Protein AF-0000000079961739 (afdb_homodimer)

Secondary structure (DSSP, 8-state):
----------------EEEEEEEEEESEE-TT-EEEEEEEEEEESS-EEEEEEEEEEEETT--TT---SS-EEEE-TGGGSS-SS-EEEEEE--GGGGGGTTSEEEEEEEEEEEETTTTEEEEEEEEEEEEE-SS----EEE-S--EEEESTTS---/----------------EEEEEEEEEESEE-TT-EEEEEEEEEEESS-EEEEEEEEEEEETT--TT---SS-EEEE-TGGGSS-SS-EEEEEE--GGGGGGTTSEEEEEEEEEEEETTTTEEEEEEEEEEEEE-SS----EEE-S--EEEESTTS---

pLDDT: mean 84.71, std 21.89, range [22.19, 98.75]

Structure (mmCIF, N/CA/C/O backbone):
data_AF-0000000079961739-model_v1
#
loop_
_entity.id
_entity.type
_entity.pdbx_description
1 polymer 'Uncharacterized protein'
#
loop_
_atom_site.group_PDB
_atom_site.id
_atom_site.type_symbol
_atom_site.label_atom_id
_atom_site.label_alt_id
_atom_site.label_comp_id
_atom_site.label_asym_id
_atom_site.label_entity_id
_atom_site.label_seq_id
_atom_site.pdbx_PDB_ins_code
_atom_site.Cartn_x
_atom_site.Cartn_y
_atom_site.Cartn_z
_atom_site.occupancy
_atom_site.B_iso_or_equiv
_atom_site.auth_seq_id
_atom_site.auth_comp_id
_atom_site.auth_asym_id
_atom_site.auth_atom_id
_atom_site.pdbx_PDB_model_num
ATOM 1 N N . MET A 1 1 ? -45.25 30.359 20.766 1 32.78 1 MET A N 1
ATOM 2 C CA . MET A 1 1 ? -44.688 29.719 19.594 1 32.78 1 MET A CA 1
ATOM 3 C C . MET A 1 1 ? -43.531 28.812 19.969 1 32.78 1 MET A C 1
ATOM 5 O O . MET A 1 1 ? -42.594 29.25 20.656 1 32.78 1 MET A O 1
ATOM 9 N N . ARG A 1 2 ? -43.781 27.516 20.266 1 37.62 2 ARG A N 1
ATOM 10 C CA . ARG A 1 2 ? -42.781 26.5 20.625 1 37.62 2 ARG A CA 1
ATOM 11 C C . ARG A 1 2 ? -41.75 26.312 19.531 1 37.62 2 ARG A C 1
ATOM 13 O O . ARG A 1 2 ? -42.125 26.047 18.375 1 37.62 2 ARG A O 1
ATOM 20 N N . LEU A 1 3 ? -40.594 27.047 19.578 1 38.38 3 LEU A N 1
ATOM 21 C CA . LEU A 1 3 ? -39.469 26.844 18.703 1 38.38 3 LEU A CA 1
ATOM 22 C C . LEU A 1 3 ? -39.094 25.359 18.656 1 38.38 3 LEU A C 1
ATOM 24 O O . LEU A 1 3 ? -38.719 24.781 19.672 1 38.38 3 LEU A O 1
ATOM 28 N N . SER A 1 4 ? -39.781 24.578 17.844 1 40.97 4 SER A N 1
ATOM 29 C CA . SER A 1 4 ? -39.312 23.234 17.5 1 40.97 4 SER A CA 1
ATOM 30 C C . SER A 1 4 ? -37.906 23.266 16.938 1 40.97 4 SER A C 1
ATOM 32 O O . SER A 1 4 ? -37.625 23.859 15.906 1 40.97 4 SER A O 1
ATOM 34 N N . THR A 1 5 ? -36.969 23.328 17.859 1 37.97 5 THR A N 1
ATOM 35 C CA . THR A 1 5 ? -35.594 23.094 17.438 1 37.97 5 THR A CA 1
ATOM 36 C C . THR A 1 5 ? -35.469 21.812 16.609 1 37.97 5 THR A C 1
ATOM 38 O O . THR A 1 5 ? -35.781 20.719 17.109 1 37.97 5 THR A O 1
ATOM 41 N N . LEU A 1 6 ? -35.719 21.906 15.328 1 37.91 6 LEU A N 1
ATOM 42 C CA . LEU A 1 6 ? -35.344 20.828 14.406 1 37.91 6 LEU A CA 1
ATOM 43 C C . LEU A 1 6 ? -33.906 20.375 14.648 1 37.91 6 LEU A C 1
ATOM 45 O O . LEU A 1 6 ? -32.969 21.156 14.5 1 37.91 6 LEU A O 1
ATOM 49 N N . THR A 1 7 ? -33.719 19.609 15.672 1 37.38 7 THR A N 1
ATOM 50 C CA . THR A 1 7 ? -32.406 18.938 15.766 1 37.38 7 THR A CA 1
ATOM 51 C C . THR A 1 7 ? -32.094 18.203 14.469 1 37.38 7 THR A C 1
ATOM 53 O O . THR A 1 7 ? -32.844 17.297 14.055 1 37.38 7 THR A O 1
ATOM 56 N N . THR A 1 8 ? -31.703 18.906 13.445 1 34.53 8 THR A N 1
ATOM 57 C CA . THR A 1 8 ? -31.156 18.172 12.32 1 34.53 8 THR A CA 1
ATOM 58 C C . THR A 1 8 ? -30.203 17.078 12.797 1 34.53 8 THR A C 1
ATOM 60 O O . THR A 1 8 ? -29.203 17.344 13.453 1 34.53 8 THR A O 1
ATOM 63 N N . THR A 1 9 ? -30.828 15.977 13.211 1 36.62 9 THR A N 1
ATOM 64 C CA . THR A 1 9 ? -29.938 14.828 13.375 1 36.62 9 THR A CA 1
ATOM 65 C C . THR A 1 9 ? -28.969 14.711 12.195 1 36.62 9 THR A C 1
ATOM 67 O O . THR A 1 9 ? -29.391 14.695 11.039 1 36.62 9 THR A O 1
ATOM 70 N N . LEU A 1 10 ? -27.922 15.523 12.195 1 36.38 10 LEU A N 1
ATOM 71 C CA . LEU A 1 10 ? -26.891 15.086 11.266 1 36.38 10 LEU A CA 1
ATOM 72 C C . LEU A 1 10 ? -26.859 13.562 11.164 1 36.38 10 LEU A C 1
ATOM 74 O O . LEU A 1 10 ? -26.453 12.883 12.109 1 36.38 10 LEU A O 1
ATOM 78 N N . ALA A 1 11 ? -27.953 13.031 10.57 1 36.19 11 ALA A N 1
ATOM 79 C CA . ALA A 1 11 ? -27.828 11.609 10.25 1 36.19 11 ALA A CA 1
ATOM 80 C C . ALA A 1 11 ? -26.422 11.281 9.766 1 36.19 11 ALA A C 1
ATOM 82 O O . ALA A 1 11 ? -26 11.742 8.703 1 36.19 11 ALA A O 1
ATOM 83 N N . THR A 1 12 ? -25.469 11.211 10.664 1 41.28 12 THR A N 1
ATOM 84 C CA . THR A 1 12 ? -24.266 10.578 10.141 1 41.28 12 THR A CA 1
ATOM 85 C C . THR A 1 12 ? -24.641 9.414 9.211 1 41.28 12 THR A C 1
ATOM 87 O O . THR A 1 12 ? -25.203 8.422 9.656 1 41.28 12 THR A O 1
ATOM 90 N N . ALA A 1 13 ? -25.328 9.641 8.102 1 39.97 13 ALA A N 1
ATOM 91 C CA . ALA A 1 13 ? -25.453 8.516 7.18 1 39.97 13 ALA A CA 1
ATOM 92 C C . ALA A 1 13 ? -24.375 7.477 7.418 1 39.97 13 ALA A C 1
ATOM 94 O O . ALA A 1 13 ? -23.172 7.793 7.383 1 39.97 13 ALA A O 1
ATOM 95 N N . SER A 1 14 ? -24.641 6.523 8.195 1 46.06 14 SER A N 1
ATOM 96 C CA . SER A 1 14 ? -23.766 5.375 8.352 1 46.06 14 SER A CA 1
ATOM 97 C C . SER A 1 14 ? -23.172 4.949 7.004 1 46.06 14 SER A C 1
ATOM 99 O O . SER A 1 14 ? -23.891 4.379 6.172 1 46.06 14 SER A O 1
ATOM 101 N N . LEU A 1 15 ? -22.547 5.871 6.121 1 51.69 15 LEU A N 1
ATOM 102 C CA . LEU A 1 15 ? -22 5.422 4.844 1 51.69 15 LEU A CA 1
ATOM 103 C C . LEU A 1 15 ? -21.484 3.99 4.945 1 51.69 15 LEU A C 1
ATOM 105 O O . LEU A 1 15 ? -20.781 3.648 5.887 1 51.69 15 LEU A O 1
ATOM 109 N N . ALA A 1 16 ? -22.281 3.143 4.387 1 58.31 16 ALA A N 1
ATOM 110 C CA . ALA A 1 16 ? -21.938 1.73 4.242 1 58.31 16 ALA A CA 1
ATOM 111 C C . ALA A 1 16 ? -20.438 1.552 3.963 1 58.31 16 ALA A C 1
ATOM 113 O O . ALA A 1 16 ? -19.906 2.174 3.049 1 58.31 16 ALA A O 1
ATOM 114 N N . THR A 1 17 ? -19.609 1.266 4.953 1 83.69 17 THR A N 1
ATOM 115 C CA . THR A 1 17 ? -18.188 0.976 4.812 1 83.69 17 THR A CA 1
ATOM 116 C C . THR A 1 17 ? -17.969 -0.499 4.488 1 83.69 17 THR A C 1
ATOM 118 O O . THR A 1 17 ? -18.875 -1.319 4.652 1 83.69 17 THR A O 1
ATOM 121 N N . ALA A 1 18 ? -17.156 -0.725 3.666 1 93.31 18 ALA A N 1
ATOM 122 C CA . ALA A 1 18 ? -16.766 -2.074 3.26 1 93.31 18 ALA A CA 1
ATOM 123 C C . ALA A 1 18 ? -15.281 -2.312 3.484 1 93.31 18 ALA A C 1
ATOM 125 O O . ALA A 1 18 ? -14.508 -1.361 3.623 1 93.31 18 ALA A O 1
ATOM 126 N N . ARG A 1 19 ? -14.992 -3.586 3.613 1 93.38 19 ARG A N 1
ATOM 127 C CA . ARG A 1 19 ? -13.594 -3.992 3.709 1 93.38 19 ARG A CA 1
ATOM 128 C C . ARG A 1 19 ? -13.32 -5.215 2.836 1 93.38 19 ARG A C 1
ATOM 130 O O . ARG A 1 19 ? -14.242 -5.934 2.457 1 93.38 19 ARG A O 1
ATOM 137 N N . ILE A 1 20 ? -12.094 -5.375 2.465 1 95.38 20 ILE A N 1
ATOM 138 C CA . ILE A 1 20 ? -11.664 -6.539 1.7 1 95.38 20 ILE A CA 1
ATOM 139 C C . ILE A 1 20 ? -11.367 -7.699 2.648 1 95.38 20 ILE A C 1
ATOM 141 O O . ILE A 1 20 ? -10.633 -7.535 3.627 1 95.38 20 ILE A O 1
ATOM 145 N N . ILE A 1 21 ? -11.875 -8.906 2.336 1 94.38 21 ILE A N 1
ATOM 146 C CA . ILE A 1 21 ? -11.773 -9.992 3.307 1 94.38 21 ILE A CA 1
ATOM 147 C C . ILE A 1 21 ? -11.125 -11.211 2.656 1 94.38 21 ILE A C 1
ATOM 149 O O . ILE A 1 21 ? -10.969 -12.25 3.297 1 94.38 21 ILE A O 1
ATOM 153 N N . GLY A 1 22 ? -10.836 -11.125 1.358 1 96.06 22 GLY A N 1
ATOM 154 C CA . GLY A 1 22 ? -10.25 -12.281 0.697 1 96.06 22 GLY A CA 1
ATOM 155 C C . GLY A 1 22 ? -9.922 -12.031 -0.763 1 96.06 22 GLY A C 1
ATOM 156 O O . GLY A 1 22 ? -10.117 -10.922 -1.267 1 96.06 22 GLY A O 1
ATOM 157 N N . ILE A 1 23 ? -9.422 -13.133 -1.391 1 97.81 23 ILE A N 1
ATOM 158 C CA . ILE A 1 23 ? -9.141 -13.094 -2.822 1 97.81 23 ILE A CA 1
ATOM 159 C C . ILE A 1 23 ? -9.75 -14.32 -3.502 1 97.81 23 ILE A C 1
ATOM 161 O O . ILE A 1 23 ? -9.977 -15.352 -2.857 1 97.81 23 ILE A O 1
ATOM 165 N N . GLN A 1 24 ? -10.039 -14.133 -4.738 1 98.38 24 GLN A N 1
ATOM 166 C CA . GLN A 1 24 ? -10.469 -15.203 -5.625 1 98.38 24 GLN A CA 1
ATOM 167 C C . GLN A 1 24 ? -9.641 -15.227 -6.91 1 98.38 24 GLN A C 1
ATOM 169 O O . GLN A 1 24 ? -9.383 -14.18 -7.5 1 98.38 24 GLN A O 1
ATOM 174 N N . ILE A 1 25 ? -9.195 -16.453 -7.254 1 98.62 25 ILE A N 1
ATOM 175 C CA . ILE A 1 25 ? -8.422 -16.656 -8.469 1 98.62 25 ILE A CA 1
ATOM 176 C C . ILE A 1 25 ? -8.883 -17.922 -9.172 1 98.62 25 ILE A C 1
ATOM 178 O O . ILE A 1 25 ? -9.602 -18.75 -8.586 1 98.62 25 ILE A O 1
ATOM 182 N N . PRO A 1 26 ? -8.469 -18.062 -10.469 1 98.69 26 PRO A N 1
ATOM 183 C CA . PRO A 1 26 ? -8.727 -19.375 -11.086 1 98.69 26 PRO A CA 1
ATOM 184 C C . PRO A 1 26 ? -8.07 -20.516 -10.328 1 98.69 26 PRO A C 1
ATOM 186 O O . PRO A 1 26 ? -6.965 -20.375 -9.797 1 98.69 26 PRO A O 1
ATOM 189 N N . SER A 1 27 ? -8.719 -21.734 -10.359 1 98.25 27 SER A N 1
ATOM 190 C CA . SER A 1 27 ? -8.172 -22.906 -9.68 1 98.25 27 SER A CA 1
ATOM 191 C C . SER A 1 27 ? -6.98 -23.484 -10.438 1 98.25 27 SER A C 1
ATOM 193 O O . SER A 1 27 ? -6.23 -24.297 -9.898 1 98.25 27 SER A O 1
ATOM 195 N N . THR A 1 28 ? -6.836 -23.094 -11.703 1 98.62 28 THR A N 1
ATOM 196 C CA . THR A 1 28 ? -5.688 -23.469 -12.523 1 98.62 28 THR A CA 1
ATOM 197 C C . THR A 1 28 ? -5.156 -22.266 -13.297 1 98.62 28 THR A C 1
ATOM 199 O O . THR A 1 28 ? -5.93 -21.391 -13.703 1 98.62 28 THR A O 1
ATOM 202 N N . LEU A 1 29 ? -3.873 -22.234 -13.508 1 98.62 29 LEU A N 1
ATOM 203 C CA . LEU A 1 29 ? -3.246 -21.172 -14.297 1 98.62 29 LEU A CA 1
ATOM 204 C C . LEU A 1 29 ? -2.141 -21.734 -15.188 1 98.62 29 LEU A C 1
ATOM 206 O O . LEU A 1 29 ? -1.438 -22.672 -14.781 1 98.62 29 LEU A O 1
ATOM 210 N N . SER A 1 30 ? -1.982 -21.141 -16.344 1 98.56 30 SER A N 1
ATOM 211 C CA . SER A 1 30 ? -0.852 -21.422 -17.219 1 98.56 30 SER A CA 1
ATOM 212 C C . SER A 1 30 ? 0.23 -20.344 -17.094 1 98.56 30 SER A C 1
ATOM 214 O O . SER A 1 30 ? -0.067 -19.188 -16.781 1 98.56 30 SER A O 1
ATOM 216 N N . PRO A 1 31 ? 1.453 -20.766 -17.344 1 98.12 31 PRO A N 1
ATOM 217 C CA . PRO A 1 31 ? 2.492 -19.734 -17.406 1 98.12 31 PRO A CA 1
ATOM 218 C C . PRO A 1 31 ? 2.154 -18.609 -18.375 1 98.12 31 PRO A C 1
ATOM 220 O O . PRO A 1 31 ? 1.591 -18.859 -19.453 1 98.12 31 PRO A O 1
ATOM 223 N N . ASN A 1 32 ? 2.395 -17.328 -18 1 97.88 32 ASN A N 1
ATOM 224 C CA . ASN A 1 32 ? 2.246 -16.125 -18.812 1 97.88 32 ASN A CA 1
ATOM 225 C C . ASN A 1 32 ? 0.777 -15.781 -19.031 1 97.88 32 ASN A C 1
ATOM 227 O O . ASN A 1 32 ? 0.463 -14.797 -19.719 1 97.88 32 ASN A O 1
ATOM 231 N N . ALA A 1 33 ? -0.097 -16.5 -18.438 1 97.88 33 ALA A N 1
ATOM 232 C CA . ALA A 1 33 ? -1.516 -16.219 -18.641 1 97.88 33 ALA A CA 1
ATOM 233 C C . ALA A 1 33 ? -1.939 -14.969 -17.875 1 97.88 33 ALA A C 1
ATOM 235 O O . ALA A 1 33 ? -1.515 -14.758 -16.734 1 97.88 33 ALA A O 1
ATOM 236 N N . SER A 1 34 ? -2.777 -14.141 -18.531 1 98 34 SER A N 1
ATOM 237 C CA . SER A 1 34 ? -3.539 -13.141 -17.781 1 98 34 SER A CA 1
ATOM 238 C C . SER A 1 34 ? -4.711 -13.781 -17.047 1 98 34 SER A C 1
ATOM 240 O O . SER A 1 34 ? -5.344 -14.703 -17.562 1 98 34 SER A O 1
ATOM 242 N N . PHE A 1 35 ? -5.027 -13.266 -15.867 1 98.5 35 PHE A N 1
ATOM 243 C CA . PHE A 1 35 ? -6.125 -13.844 -15.109 1 98.5 35 PHE A CA 1
ATOM 244 C C . PHE A 1 35 ? -6.754 -12.805 -14.188 1 98.5 35 PHE A C 1
ATOM 246 O O . PHE A 1 35 ? -6.109 -11.812 -13.828 1 98.5 35 PHE A O 1
ATOM 253 N N . PRO A 1 36 ? -8.008 -13.016 -13.844 1 98.75 36 PRO A N 1
ATOM 254 C CA . PRO A 1 36 ? -8.633 -12.133 -12.859 1 98.75 36 PRO A CA 1
ATOM 255 C C . PRO A 1 36 ? -8.195 -12.445 -11.43 1 98.75 36 PRO A C 1
ATOM 257 O O . PRO A 1 36 ? -8.281 -13.594 -10.992 1 98.75 36 PRO A O 1
ATOM 260 N N . LEU A 1 37 ? -7.688 -11.523 -10.75 1 98.75 37 LEU A N 1
ATOM 261 C CA . LEU A 1 37 ? -7.531 -11.516 -9.297 1 98.75 37 LEU A CA 1
ATOM 262 C C . LEU A 1 37 ? -8.633 -10.688 -8.641 1 98.75 37 LEU A C 1
ATOM 264 O O . LEU A 1 37 ? -8.609 -9.453 -8.703 1 98.75 37 LEU A O 1
ATOM 268 N N . THR A 1 38 ? -9.555 -11.375 -8.047 1 98.56 38 THR A N 1
ATOM 269 C CA . THR A 1 38 ? -10.695 -10.672 -7.473 1 98.56 38 THR A CA 1
ATOM 270 C C . THR A 1 38 ? -10.531 -10.508 -5.965 1 98.56 38 THR A C 1
ATOM 272 O O . THR A 1 38 ? -10.273 -11.484 -5.254 1 98.56 38 THR A O 1
ATOM 275 N N . LEU A 1 39 ? -10.625 -9.25 -5.508 1 98.19 39 LEU A N 1
ATOM 276 C CA . LEU A 1 39 ? -10.695 -8.945 -4.082 1 98.19 39 LEU A CA 1
ATOM 277 C C . LEU A 1 39 ? -12.133 -9 -3.584 1 98.19 39 LEU A C 1
ATOM 279 O O . LEU A 1 39 ? -13 -8.289 -4.098 1 98.19 39 LEU A O 1
ATOM 283 N N . LEU A 1 40 ? -12.344 -9.836 -2.635 1 97.25 40 LEU A N 1
ATOM 284 C CA . LEU A 1 40 ? -13.68 -10.039 -2.086 1 97.25 40 LEU A CA 1
ATOM 285 C C . LEU A 1 40 ? -13.969 -9.039 -0.975 1 97.25 40 LEU A C 1
ATOM 287 O O . LEU A 1 40 ? -13.133 -8.812 -0.103 1 97.25 40 LEU A O 1
ATOM 291 N N . THR A 1 41 ? -15.117 -8.477 -1.068 1 95.25 41 THR A N 1
ATOM 292 C CA . THR A 1 41 ? -15.461 -7.422 -0.122 1 95.25 41 THR A CA 1
ATOM 293 C C . THR A 1 41 ? -16.672 -7.812 0.713 1 95.25 41 THR A C 1
ATOM 295 O O . THR A 1 41 ? -17.422 -8.727 0.348 1 95.25 41 THR A O 1
ATOM 298 N N . GLU A 1 42 ? -16.766 -7.227 1.873 1 93.31 42 GLU A N 1
ATOM 299 C CA . GLU A 1 42 ? -17.953 -7.352 2.725 1 93.31 42 GLU A CA 1
ATOM 300 C C . GLU A 1 42 ? -18.266 -6.035 3.434 1 93.31 42 GLU A C 1
ATOM 302 O O . GLU A 1 42 ? -17.406 -5.148 3.506 1 93.31 42 GLU A O 1
ATOM 307 N N . GLY A 1 43 ? -19.516 -5.926 3.9 1 92.19 43 GLY A N 1
ATOM 308 C CA . GLY A 1 43 ? -19.859 -4.781 4.73 1 92.19 43 GLY A CA 1
ATOM 309 C C . GLY A 1 43 ? -19.062 -4.715 6.016 1 92.19 43 GLY A C 1
ATOM 310 O O . GLY A 1 43 ? -18.703 -5.746 6.586 1 92.19 43 GLY A O 1
ATOM 311 N N . TYR A 1 44 ? -18.797 -3.496 6.402 1 91.56 44 TYR A N 1
ATOM 312 C CA . TYR A 1 44 ? -18.016 -3.295 7.617 1 91.56 44 TYR A CA 1
ATOM 313 C C . TYR A 1 44 ? -18.531 -2.094 8.398 1 91.56 44 TYR A C 1
ATOM 315 O O . TYR A 1 44 ? -19.125 -1.173 7.828 1 91.56 44 TYR A O 1
ATOM 323 N N . ILE A 1 45 ? -18.406 -2.053 9.641 1 85.81 45 ILE A N 1
ATOM 324 C CA . ILE A 1 45 ? -18.984 -1.054 10.531 1 85.81 45 ILE A CA 1
ATOM 325 C C . ILE A 1 45 ? -18.141 0.215 10.508 1 85.81 45 ILE A C 1
ATOM 327 O O . ILE A 1 45 ? -18.641 1.309 10.789 1 85.81 45 ILE A O 1
ATOM 331 N N . GLN A 1 46 ? -16.859 0.106 10.18 1 86.19 46 GLN A N 1
ATOM 332 C CA . GLN A 1 46 ? -15.969 1.258 10.148 1 86.19 46 GLN A CA 1
ATOM 333 C C . GLN A 1 46 ? -15.516 1.56 8.727 1 86.19 46 GLN A C 1
ATOM 335 O O . GLN A 1 46 ? -15.508 0.674 7.867 1 86.19 46 GLN A O 1
ATOM 340 N N . SER A 1 47 ? -15.109 2.854 8.633 1 88.81 47 SER A N 1
ATOM 341 C CA . SER A 1 47 ? -14.523 3.221 7.344 1 88.81 47 SER A CA 1
ATOM 342 C C . SER A 1 47 ? -13.188 2.527 7.125 1 88.81 47 SER A C 1
ATOM 344 O O . SER A 1 47 ? -12.383 2.404 8.055 1 88.81 47 SER A O 1
ATOM 346 N N . VAL A 1 48 ? -13.023 2.01 5.93 1 93.19 48 VAL A N 1
ATOM 347 C CA . VAL A 1 48 ? -11.75 1.405 5.551 1 93.19 48 VAL A CA 1
ATOM 348 C C . VAL A 1 48 ? -11.266 2.002 4.23 1 93.19 48 VAL A C 1
ATOM 350 O O . VAL A 1 48 ? -12.031 2.076 3.26 1 93.19 48 VAL A O 1
ATOM 353 N N . ALA A 1 49 ? -10.078 2.537 4.25 1 94.69 49 ALA A N 1
ATOM 354 C CA . ALA A 1 49 ? -9.422 2.93 3.01 1 94.69 49 ALA A CA 1
ATOM 355 C C . ALA A 1 49 ? -8.406 1.875 2.568 1 94.69 49 ALA A C 1
ATOM 357 O O . ALA A 1 49 ? -7.363 1.703 3.201 1 94.69 49 ALA A O 1
ATOM 358 N N . ASP A 1 50 ? -8.711 1.181 1.527 1 96.56 50 ASP A N 1
ATOM 359 C CA . ASP A 1 50 ? -7.762 0.234 0.948 1 96.56 50 ASP A CA 1
ATOM 360 C C . ASP A 1 50 ? -6.758 0.947 0.044 1 96.56 50 ASP A C 1
ATOM 362 O O . ASP A 1 50 ? -7.148 1.649 -0.891 1 96.56 50 ASP A O 1
ATOM 366 N N . VAL A 1 51 ? -5.508 0.712 0.311 1 97.69 51 VAL A N 1
ATOM 367 C CA . VAL A 1 51 ? -4.48 1.539 -0.317 1 97.69 51 VAL A CA 1
ATOM 368 C C . VAL A 1 51 ? -3.871 0.795 -1.502 1 97.69 51 VAL A C 1
ATOM 370 O O . VAL A 1 51 ? -3.906 1.283 -2.635 1 97.69 51 VAL A O 1
ATOM 373 N N . ALA A 1 52 ? -3.305 -0.302 -1.265 1 98.31 52 ALA A N 1
ATOM 374 C CA . ALA A 1 52 ? -2.621 -1.08 -2.295 1 98.31 52 ALA A CA 1
ATOM 375 C C . ALA A 1 52 ? -2.566 -2.559 -1.921 1 98.31 52 ALA A C 1
ATOM 377 O O . ALA A 1 52 ? -2.645 -2.91 -0.741 1 98.31 52 ALA A O 1
ATOM 378 N N . VAL A 1 53 ? -2.436 -3.375 -2.893 1 97.88 53 VAL A N 1
ATOM 379 C CA . VAL A 1 53 ? -2.266 -4.812 -2.715 1 97.88 53 VAL A CA 1
ATOM 380 C C . VAL A 1 53 ? -1.053 -5.293 -3.512 1 97.88 53 VAL A C 1
ATOM 382 O O . VAL A 1 53 ? -0.789 -4.797 -4.609 1 97.88 53 VAL A O 1
ATOM 385 N N . ALA A 1 54 ? -0.314 -6.133 -2.924 1 97.94 54 ALA A N 1
ATOM 386 C CA . ALA A 1 54 ? 0.782 -6.84 -3.584 1 97.94 54 ALA A CA 1
ATOM 387 C C . ALA A 1 54 ? 0.591 -8.352 -3.5 1 97.94 54 ALA A C 1
ATOM 389 O O . ALA A 1 54 ? 0.007 -8.859 -2.539 1 97.94 54 ALA A O 1
ATOM 390 N N . TRP A 1 55 ? 1.088 -9.078 -4.484 1 97.38 55 TRP A N 1
ATOM 391 C CA . TRP A 1 55 ? 0.973 -10.531 -4.453 1 97.38 55 TRP A CA 1
ATOM 392 C C . TRP A 1 55 ? 2.186 -11.188 -5.102 1 97.38 55 TRP A C 1
ATOM 394 O O . TRP A 1 55 ? 2.963 -10.523 -5.793 1 97.38 55 TRP A O 1
ATOM 404 N N . GLY A 1 56 ? 2.387 -12.391 -4.797 1 97.12 56 GLY A N 1
ATOM 405 C CA . GLY A 1 56 ? 3.453 -13.211 -5.348 1 97.12 56 GLY A CA 1
ATOM 406 C C . GLY A 1 56 ? 3.111 -14.688 -5.387 1 97.12 56 GLY A C 1
ATOM 407 O O . GLY A 1 56 ? 1.984 -15.078 -5.074 1 97.12 56 GLY A O 1
ATOM 408 N N . PHE A 1 57 ? 4.086 -15.453 -5.863 1 97.19 57 PHE A N 1
ATOM 409 C CA . PHE A 1 57 ? 3.859 -16.875 -6.125 1 97.19 57 PHE A CA 1
ATOM 410 C C . PHE A 1 57 ? 4.949 -17.719 -5.48 1 97.19 57 PHE A C 1
ATOM 412 O O . PHE A 1 57 ? 6.129 -17.359 -5.52 1 97.19 57 PHE A O 1
ATOM 419 N N . SER A 1 58 ? 4.543 -18.812 -4.961 1 95.88 58 SER A N 1
ATOM 420 C CA . SER A 1 58 ? 5.488 -19.797 -4.434 1 95.88 58 SER A CA 1
ATOM 421 C C . SER A 1 58 ? 4.941 -21.203 -4.566 1 95.88 58 SER A C 1
ATOM 423 O O . SER A 1 58 ? 3.729 -21.422 -4.566 1 95.88 58 SER A O 1
ATOM 425 N N . ALA A 1 59 ? 5.852 -22.078 -4.691 1 95.31 59 ALA A N 1
ATOM 426 C CA . ALA A 1 59 ? 5.414 -23.453 -4.594 1 95.31 59 ALA A CA 1
ATOM 427 C C . ALA A 1 59 ? 4.68 -23.719 -3.281 1 95.31 59 ALA A C 1
ATOM 429 O O . ALA A 1 59 ? 5.055 -23.172 -2.238 1 95.31 59 ALA A O 1
ATOM 430 N N . ALA A 1 60 ? 3.619 -24.547 -3.408 1 94 60 ALA A N 1
ATOM 431 C CA . ALA A 1 60 ? 2.902 -24.906 -2.186 1 94 60 ALA A CA 1
ATOM 432 C C . ALA A 1 60 ? 3.82 -25.625 -1.203 1 94 60 ALA A C 1
ATOM 434 O O . ALA A 1 60 ? 4.676 -26.422 -1.608 1 94 60 ALA A O 1
ATOM 435 N N . PRO A 1 61 ? 3.631 -25.391 0.118 1 92.38 61 PRO A N 1
ATOM 436 C CA . PRO A 1 61 ? 2.539 -24.672 0.777 1 92.38 61 PRO A CA 1
ATOM 437 C C . PRO A 1 61 ? 2.838 -23.188 0.956 1 92.38 61 PRO A C 1
ATOM 439 O O . PRO A 1 61 ? 2.039 -22.453 1.553 1 92.38 61 PRO A O 1
ATOM 442 N N . GLY A 1 62 ? 3.881 -22.656 0.386 1 88.62 62 GLY A N 1
ATOM 443 C CA . GLY A 1 62 ? 4.289 -21.297 0.641 1 88.62 62 GLY A CA 1
ATOM 444 C C . GLY A 1 62 ? 4.879 -21.094 2.023 1 88.62 62 GLY A C 1
ATOM 445 O O . GLY A 1 62 ? 5.207 -22.062 2.711 1 88.62 62 GLY A O 1
ATOM 446 N N . TYR A 1 63 ? 5.148 -19.797 2.33 1 84.12 63 TYR A N 1
ATOM 447 C CA . TYR A 1 63 ? 5.707 -19.453 3.633 1 84.12 63 TYR A CA 1
ATOM 448 C C . TYR A 1 63 ? 4.914 -18.328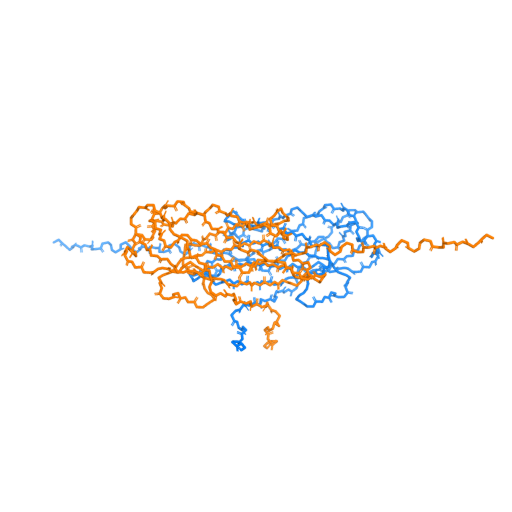 4.285 1 84.12 63 TYR A C 1
ATOM 450 O O . TYR A 1 63 ? 4.508 -17.375 3.615 1 84.12 63 TYR A O 1
ATOM 458 N N . PRO A 1 64 ? 4.695 -18.422 5.586 1 78.56 64 PRO A N 1
ATOM 459 C CA . PRO A 1 64 ? 3.975 -17.344 6.258 1 78.56 64 PRO A CA 1
ATOM 460 C C . PRO A 1 64 ? 4.676 -15.992 6.117 1 78.56 64 PRO A C 1
ATOM 462 O O . PRO A 1 64 ? 5.906 -15.93 6.094 1 78.56 64 PRO A O 1
ATOM 465 N N . TYR A 1 65 ? 3.953 -14.984 5.945 1 80.06 65 TYR A N 1
ATOM 466 C CA . TYR A 1 65 ? 4.406 -13.602 5.906 1 80.06 65 TYR A CA 1
ATOM 467 C C . TYR A 1 65 ? 5.355 -13.367 4.734 1 80.06 65 TYR A C 1
ATOM 469 O O . TYR A 1 65 ? 6.324 -12.609 4.852 1 80.06 65 TYR A O 1
ATOM 477 N N . SER A 1 66 ? 5.199 -14.156 3.795 1 90.12 66 SER A N 1
ATOM 478 C CA . SER A 1 66 ? 5.961 -14.023 2.557 1 90.12 66 SER A CA 1
ATOM 479 C C . SER A 1 66 ? 5.047 -14.117 1.337 1 90.12 66 SER A C 1
ATOM 481 O O . SER A 1 66 ? 4.117 -14.93 1.311 1 90.12 66 SER A O 1
ATOM 483 N N . LEU A 1 67 ? 5.379 -13.305 0.41 1 95.31 67 LEU A N 1
ATOM 484 C CA . LEU A 1 67 ? 4.645 -13.391 -0.846 1 95.31 67 LEU A CA 1
ATOM 485 C C . LEU A 1 67 ? 5.355 -14.312 -1.83 1 95.31 67 LEU A C 1
ATOM 487 O O . LEU A 1 67 ? 4.746 -14.805 -2.783 1 95.31 67 LEU A O 1
ATOM 491 N N . GLY A 1 68 ? 6.68 -14.617 -1.563 1 92.62 68 GLY A N 1
ATOM 492 C CA . GLY A 1 68 ? 7.48 -15.359 -2.529 1 92.62 68 GLY A CA 1
ATOM 493 C C . GLY A 1 68 ? 8.094 -14.469 -3.596 1 92.62 68 GLY A C 1
ATOM 494 O O . GLY A 1 68 ? 7.965 -13.242 -3.543 1 92.62 68 GLY A O 1
ATOM 495 N N . PRO A 1 69 ? 8.773 -15.18 -4.477 1 90.25 69 PRO A N 1
ATOM 496 C CA . PRO A 1 69 ? 9.336 -14.414 -5.594 1 90.25 69 PRO A CA 1
ATOM 497 C C . PRO A 1 69 ? 8.273 -13.984 -6.605 1 90.25 69 PRO A C 1
ATOM 499 O O . PRO A 1 69 ? 7.098 -14.32 -6.453 1 90.25 69 PRO A O 1
ATOM 502 N N . PHE A 1 70 ? 8.625 -13.086 -7.609 1 89.12 70 PHE A N 1
ATOM 503 C CA . PHE A 1 70 ? 7.824 -12.664 -8.75 1 89.12 70 PHE A CA 1
ATOM 504 C C . PHE A 1 70 ? 6.613 -11.859 -8.281 1 89.12 70 PHE A C 1
ATOM 506 O O . PHE A 1 70 ? 5.473 -12.211 -8.594 1 89.12 70 PHE A O 1
ATOM 513 N N . THR A 1 71 ? 6.891 -10.875 -7.582 1 94.31 71 THR A N 1
ATOM 514 C CA . THR A 1 71 ? 5.82 -10.078 -6.98 1 94.31 71 THR A CA 1
ATOM 515 C C . THR A 1 71 ? 5.312 -9.031 -7.961 1 94.31 71 THR A C 1
ATOM 517 O O . THR A 1 71 ? 6.074 -8.516 -8.781 1 94.31 71 THR A O 1
ATOM 520 N N . GLU A 1 72 ? 4.039 -8.781 -7.91 1 96.62 72 GLU A N 1
ATOM 521 C CA . GLU A 1 72 ? 3.33 -7.672 -8.547 1 96.62 72 GLU A CA 1
ATOM 522 C C . GLU A 1 72 ? 2.494 -6.898 -7.531 1 96.62 72 GLU A C 1
ATOM 524 O O . GLU A 1 72 ? 2.299 -7.355 -6.402 1 96.62 72 GLU A O 1
ATOM 529 N N . SER A 1 73 ? 2.137 -5.707 -7.902 1 98 73 SER A N 1
ATOM 530 C CA . SER A 1 73 ? 1.289 -4.91 -7.023 1 98 73 SER A CA 1
ATOM 531 C C . SER A 1 73 ? 0.324 -4.043 -7.824 1 98 73 SER A C 1
ATOM 533 O O . SER A 1 73 ? 0.487 -3.877 -9.031 1 98 73 SER A O 1
ATOM 535 N N . ALA A 1 74 ? -0.686 -3.598 -7.156 1 98.31 74 ALA A N 1
ATOM 536 C CA . ALA A 1 74 ? -1.647 -2.658 -7.723 1 98.31 74 ALA A CA 1
ATOM 537 C C . ALA A 1 74 ? -2.062 -1.609 -6.691 1 98.31 74 ALA A C 1
ATOM 539 O O . ALA A 1 74 ? -2.207 -1.918 -5.508 1 98.31 74 ALA A O 1
ATOM 540 N N . TYR A 1 75 ? -2.238 -0.445 -7.227 1 98.12 75 TYR A N 1
ATOM 541 C CA . TYR A 1 75 ? -2.816 0.631 -6.43 1 98.12 75 TYR A CA 1
ATOM 542 C C . TYR A 1 75 ? -4.336 0.524 -6.391 1 98.12 75 TYR A C 1
ATOM 544 O O . TYR A 1 75 ? -4.98 0.345 -7.426 1 98.12 75 TYR A O 1
ATOM 552 N N . LEU A 1 76 ? -4.863 0.523 -5.234 1 98 76 LEU A N 1
ATOM 553 C CA . LEU A 1 76 ? -6.312 0.635 -5.117 1 98 76 LEU A CA 1
ATOM 554 C C . LEU A 1 76 ? -6.734 2.09 -4.945 1 98 76 LEU A C 1
ATOM 556 O O . LEU A 1 76 ? -7.504 2.619 -5.75 1 98 76 LEU A O 1
ATOM 560 N N . GLY A 1 77 ? -6.156 2.699 -3.932 1 96.06 77 GLY A N 1
ATOM 561 C CA . GLY A 1 77 ? -6.445 4.109 -3.734 1 96.06 77 GLY A CA 1
ATOM 562 C C . GLY A 1 77 ? -7.91 4.383 -3.451 1 96.06 77 GLY A C 1
ATOM 563 O O . GLY A 1 77 ? -8.688 3.457 -3.211 1 96.06 77 GLY A O 1
ATOM 564 N N . PRO A 1 78 ? -8.219 5.715 -3.492 1 92.56 78 PRO A N 1
ATOM 565 C CA . PRO A 1 78 ? -9.594 6.074 -3.115 1 92.56 78 PRO A CA 1
ATOM 566 C C . PRO A 1 78 ? -10.633 5.543 -4.098 1 92.56 78 PRO A C 1
ATOM 568 O O . PRO A 1 78 ? -11.789 5.336 -3.723 1 92.56 78 PRO A O 1
ATOM 571 N N . ASP A 1 79 ? -10.266 5.219 -5.359 1 92.5 79 ASP A N 1
ATOM 572 C CA . ASP A 1 79 ? -11.227 4.82 -6.383 1 92.5 79 ASP A CA 1
ATOM 573 C C . ASP A 1 79 ? -11.672 3.373 -6.184 1 92.5 79 ASP A C 1
ATOM 575 O O . ASP A 1 79 ? -12.734 2.969 -6.672 1 92.5 79 ASP A O 1
ATOM 579 N N . LYS A 1 80 ?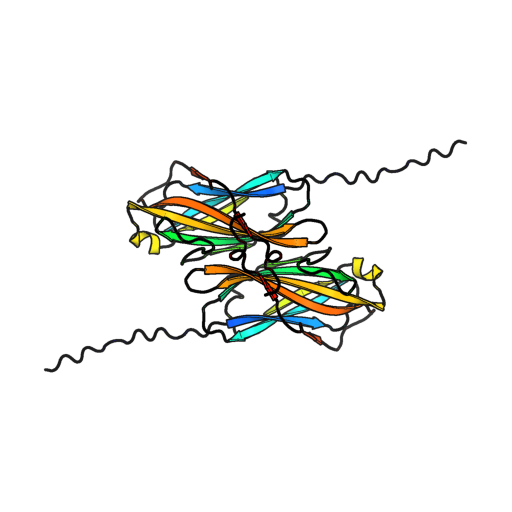 -10.852 2.586 -5.633 1 93.44 80 LYS A N 1
ATOM 580 C CA . LYS A 1 80 ? -11.156 1.175 -5.418 1 93.44 80 LYS A CA 1
ATOM 581 C C . LYS A 1 80 ? -11.133 0.825 -3.934 1 93.44 80 LYS A C 1
ATOM 583 O O . LYS A 1 80 ? -10.594 -0.214 -3.545 1 93.44 80 LYS A O 1
ATOM 588 N N . SER A 1 81 ? -11.562 1.718 -3.201 1 90.06 81 SER A N 1
ATOM 589 C CA . SER A 1 81 ? -11.625 1.545 -1.753 1 90.06 81 SER A CA 1
ATOM 590 C C . SER A 1 81 ? -13.047 1.698 -1.234 1 90.06 81 SER A C 1
ATOM 592 O O . SER A 1 81 ? -13.867 2.385 -1.849 1 90.06 81 SER A O 1
ATOM 594 N N . ASN A 1 82 ? -13.297 0.949 -0.104 1 88.31 82 ASN A N 1
ATOM 595 C CA . ASN A 1 82 ? -14.555 1.093 0.627 1 88.31 82 ASN A CA 1
ATOM 596 C C . ASN A 1 82 ? -15.758 0.824 -0.27 1 88.31 82 ASN A C 1
ATOM 598 O O . ASN A 1 82 ? -16.719 1.597 -0.274 1 88.31 82 ASN A O 1
ATOM 602 N N . THR A 1 83 ? -15.648 -0.136 -1.092 1 88.81 83 THR A N 1
ATOM 603 C CA . THR A 1 83 ? -16.75 -0.521 -1.958 1 88.81 83 THR A CA 1
ATOM 604 C C . THR A 1 83 ? -17.266 -1.916 -1.602 1 88.81 83 THR A C 1
ATOM 606 O O . THR A 1 83 ? -16.469 -2.805 -1.28 1 88.81 83 THR A O 1
ATOM 609 N N . ARG A 1 84 ? -18.531 -2.098 -1.7 1 91 84 ARG A N 1
ATOM 610 C CA . ARG A 1 84 ? -19.125 -3.396 -1.409 1 91 84 ARG A CA 1
ATOM 611 C C . ARG A 1 84 ? -19.016 -4.328 -2.609 1 91 84 ARG A C 1
ATOM 613 O O . ARG A 1 84 ? -19.203 -5.543 -2.479 1 91 84 ARG A O 1
ATOM 620 N N . GLU A 1 85 ? -18.844 -3.734 -3.752 1 94.81 85 GLU A N 1
ATOM 621 C CA . GLU A 1 85 ? -18.625 -4.566 -4.934 1 94.81 85 GLU A CA 1
ATOM 622 C C . GLU A 1 85 ? -17.219 -5.133 -4.965 1 94.81 85 GLU A C 1
ATOM 624 O O . GLU A 1 85 ? -16.25 -4.422 -4.676 1 94.81 85 GLU A O 1
ATOM 629 N N . ASN A 1 86 ? -17.203 -6.402 -5.27 1 97.62 86 ASN A N 1
ATOM 630 C CA . ASN A 1 86 ? -15.875 -6.996 -5.43 1 97.62 86 ASN A CA 1
ATOM 631 C C . ASN A 1 86 ? -15.039 -6.227 -6.449 1 97.62 86 ASN A C 1
ATOM 633 O O . ASN A 1 86 ? -15.586 -5.637 -7.387 1 97.62 86 ASN A O 1
ATOM 637 N N . ILE A 1 87 ? -13.766 -6.211 -6.211 1 98.12 87 ILE A N 1
ATOM 638 C CA . ILE A 1 87 ? -12.82 -5.539 -7.098 1 98.12 87 ILE A CA 1
ATOM 639 C C . ILE A 1 87 ? -12.031 -6.578 -7.891 1 98.12 87 ILE A C 1
ATOM 641 O O . ILE A 1 87 ? -11.344 -7.418 -7.312 1 98.12 87 ILE A O 1
ATOM 645 N N . THR A 1 88 ? -12.094 -6.543 -9.18 1 98.5 88 THR A N 1
ATOM 646 C CA . THR A 1 88 ? -11.32 -7.469 -10 1 98.5 88 THR A CA 1
ATOM 647 C C . THR A 1 88 ? -10.148 -6.754 -10.672 1 98.5 88 THR A C 1
ATOM 649 O O . THR A 1 88 ? -10.336 -5.746 -11.352 1 98.5 88 THR A O 1
ATOM 652 N N . LEU A 1 89 ? -8.992 -7.219 -10.445 1 98.5 89 LEU A N 1
ATOM 653 C CA . LEU A 1 89 ? -7.766 -6.754 -11.086 1 98.5 89 LEU A CA 1
ATOM 654 C C . LEU A 1 89 ? -7.344 -7.699 -12.203 1 98.5 89 LEU A C 1
ATOM 656 O O . LEU A 1 89 ? -7.605 -8.898 -12.141 1 98.5 89 LEU A O 1
ATOM 660 N N . ASN A 1 90 ? -6.684 -7.121 -13.172 1 98.19 90 ASN A N 1
ATOM 661 C CA . ASN A 1 90 ? -6.035 -7.949 -14.188 1 98.19 90 ASN A CA 1
ATOM 662 C C . ASN A 1 90 ? -4.594 -8.273 -13.805 1 98.19 90 ASN A C 1
ATOM 664 O O . ASN A 1 90 ? -3.729 -7.398 -13.836 1 98.19 90 ASN A O 1
ATOM 668 N N . ALA A 1 91 ? -4.359 -9.508 -13.516 1 98.44 91 ALA A N 1
ATOM 669 C CA . ALA A 1 91 ? -3.027 -9.945 -13.102 1 98.44 91 ALA A CA 1
ATOM 670 C C . ALA A 1 91 ? -2.396 -10.852 -14.164 1 98.44 91 ALA A C 1
ATOM 672 O O . ALA A 1 91 ? -3.086 -11.336 -15.062 1 98.44 91 ALA A O 1
ATOM 673 N N . ASN A 1 92 ? -1.062 -11.008 -14.047 1 97.81 92 ASN A N 1
ATOM 674 C CA . ASN A 1 92 ? -0.331 -11.875 -14.961 1 97.81 92 ASN A CA 1
ATOM 675 C C . ASN A 1 92 ? 0.425 -12.969 -14.211 1 97.81 92 ASN A C 1
ATOM 677 O O . ASN A 1 92 ? 1.122 -12.688 -13.234 1 97.81 92 ASN A O 1
ATOM 681 N N . ALA A 1 93 ? 0.217 -14.188 -14.703 1 98.44 93 ALA A N 1
ATOM 682 C CA . ALA A 1 93 ? 1.061 -15.273 -14.203 1 98.44 93 ALA A CA 1
ATOM 683 C C . ALA A 1 93 ? 2.484 -15.148 -14.742 1 98.44 93 ALA A C 1
ATOM 685 O O . ALA A 1 93 ? 2.686 -14.898 -15.93 1 98.44 93 ALA A O 1
ATOM 686 N N . PRO A 1 94 ? 3.422 -15.336 -13.898 1 98.06 94 PRO A N 1
ATOM 687 C CA . PRO A 1 94 ? 4.801 -15.227 -14.383 1 98.06 94 PRO A CA 1
ATOM 688 C C . PRO A 1 94 ? 5.219 -16.406 -15.258 1 98.06 94 PRO A C 1
ATOM 690 O O . PRO A 1 94 ? 4.668 -17.5 -15.133 1 98.06 94 PRO A O 1
ATOM 693 N N . ALA A 1 95 ? 6.191 -16.141 -16.078 1 97.69 95 ALA A N 1
ATOM 694 C CA . ALA A 1 95 ? 6.734 -17.188 -16.938 1 97.69 95 ALA A CA 1
ATOM 695 C C . ALA A 1 95 ? 7.301 -18.344 -16.094 1 97.69 95 ALA A C 1
ATOM 697 O O . ALA A 1 95 ? 7.273 -19.5 -16.516 1 97.69 95 ALA A O 1
ATOM 698 N N . GLN A 1 96 ? 7.781 -18.047 -14.898 1 96.75 96 GLN A N 1
ATOM 699 C CA . GLN A 1 96 ? 8.477 -18.969 -14.016 1 96.75 96 GLN A CA 1
ATOM 700 C C . GLN A 1 96 ? 7.527 -20.062 -13.508 1 96.75 96 GLN A C 1
ATOM 702 O O . GLN A 1 96 ? 7.973 -21.078 -12.969 1 96.75 96 GLN A O 1
ATOM 707 N N . LEU A 1 97 ? 6.238 -19.859 -13.68 1 97.75 97 LEU A N 1
ATOM 708 C CA . LEU A 1 97 ? 5.309 -20.922 -13.328 1 97.75 97 LEU A CA 1
ATOM 709 C C . LEU A 1 97 ? 5.629 -22.203 -14.109 1 97.75 97 LEU A C 1
ATOM 711 O O . LEU A 1 97 ? 5.262 -23.297 -13.688 1 97.75 97 LEU A O 1
ATOM 715 N N . GLN A 1 98 ? 6.273 -22.094 -15.289 1 98.06 98 GLN A N 1
ATOM 716 C CA . GLN A 1 98 ? 6.66 -23.234 -16.094 1 98.06 98 GLN A CA 1
ATOM 717 C C . GLN A 1 98 ? 7.438 -24.266 -15.273 1 98.06 98 GLN A C 1
ATOM 719 O O . GLN A 1 98 ? 7.332 -25.469 -15.508 1 98.06 98 GLN A O 1
ATOM 724 N N . ASN A 1 99 ? 8.133 -23.781 -14.281 1 97.5 99 ASN A N 1
ATOM 725 C CA . ASN A 1 99 ? 8.953 -24.641 -13.438 1 97.5 99 ASN A CA 1
ATOM 726 C C . ASN A 1 99 ? 8.102 -25.484 -12.484 1 97.5 99 ASN A C 1
ATOM 728 O O . ASN A 1 99 ? 8.594 -26.422 -11.859 1 97.5 99 ASN A O 1
ATOM 732 N N . TRP A 1 100 ? 6.871 -25.219 -12.414 1 97.94 100 TRP A N 1
ATOM 733 C CA . TRP A 1 100 ? 6 -25.891 -11.461 1 97.94 100 TRP A CA 1
ATOM 734 C C . TRP A 1 100 ? 4.816 -26.547 -12.172 1 97.94 100 TRP A C 1
ATOM 736 O O . TRP A 1 100 ? 3.744 -26.703 -11.586 1 97.94 100 TRP A O 1
ATOM 746 N N . MET A 1 101 ? 4.957 -26.938 -13.445 1 98.38 101 MET A N 1
ATOM 747 C CA . MET A 1 101 ? 3.887 -27.594 -14.195 1 98.38 101 MET A CA 1
ATOM 748 C C . MET A 1 101 ? 3.381 -28.828 -13.461 1 98.38 101 MET A C 1
ATOM 750 O O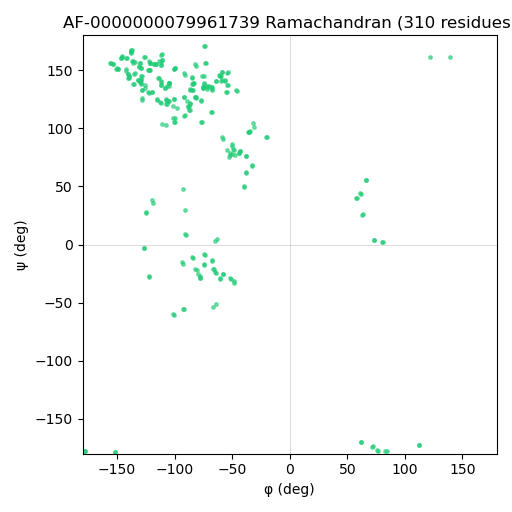 . MET A 1 101 ? 4.176 -29.656 -13.008 1 98.38 101 MET A O 1
ATOM 754 N N . GLY A 1 102 ? 2.076 -28.891 -13.352 1 98.31 102 GLY A N 1
ATOM 755 C CA . GLY A 1 102 ? 1.441 -30.031 -12.727 1 98.31 102 GLY A CA 1
ATOM 756 C C . GLY A 1 102 ? 1.455 -29.969 -11.211 1 98.31 102 GLY A C 1
ATOM 757 O O . GLY A 1 102 ? 0.942 -30.875 -10.539 1 98.31 102 GLY A O 1
ATOM 758 N N . GLN A 1 103 ? 1.963 -28.938 -10.641 1 98.5 103 GLN A N 1
ATOM 759 C CA . GLN A 1 103 ? 2.107 -28.828 -9.195 1 98.5 103 GLN A CA 1
ATOM 760 C C . GLN A 1 103 ? 1.167 -27.766 -8.633 1 98.5 103 GLN A C 1
ATOM 762 O O . GLN A 1 103 ? 0.626 -26.938 -9.375 1 98.5 103 GLN A O 1
ATOM 767 N N . ASP A 1 104 ? 0.912 -27.906 -7.332 1 98.06 104 ASP A N 1
ATOM 768 C CA . ASP A 1 104 ? 0.205 -26.859 -6.602 1 98.06 104 ASP A CA 1
ATOM 769 C C . ASP A 1 104 ? 1.121 -25.656 -6.32 1 98.06 104 ASP A C 1
ATOM 771 O O . ASP A 1 104 ? 2.283 -25.844 -5.953 1 98.06 104 ASP A O 1
ATOM 775 N N . VAL A 1 105 ? 0.594 -24.5 -6.543 1 97.44 105 VAL A N 1
ATOM 776 C CA . VAL A 1 105 ? 1.266 -23.234 -6.293 1 97.44 105 VAL A CA 1
ATOM 777 C C . VAL A 1 105 ? 0.364 -22.328 -5.457 1 97.44 105 VAL A C 1
ATOM 779 O O . VAL A 1 105 ? -0.862 -22.359 -5.59 1 97.44 105 VAL A O 1
ATOM 782 N N . VAL A 1 106 ? 0.979 -21.531 -4.574 1 96.38 106 VAL A N 1
ATOM 783 C CA . VAL A 1 106 ? 0.244 -20.609 -3.727 1 96.38 106 VAL A CA 1
ATOM 784 C C . VAL A 1 106 ? 0.427 -19.172 -4.242 1 96.38 106 VAL A C 1
ATOM 786 O O . VAL A 1 106 ? 1.554 -18.734 -4.488 1 96.38 106 VAL A O 1
ATOM 789 N N . LEU A 1 107 ? -0.688 -18.547 -4.523 1 97 107 LEU A N 1
ATOM 790 C CA . LEU A 1 107 ? -0.666 -17.094 -4.621 1 97 107 LEU A CA 1
ATOM 791 C C . LEU A 1 107 ? -0.914 -16.453 -3.26 1 97 107 LEU A C 1
ATOM 793 O O . LEU A 1 107 ? -1.954 -16.688 -2.641 1 97 107 LEU A O 1
ATOM 797 N N . SER A 1 108 ? 0.035 -15.711 -2.773 1 95.31 108 SER A N 1
ATOM 798 C CA . SER A 1 108 ? -0.086 -14.938 -1.542 1 95.31 108 SER A CA 1
ATOM 799 C C . SER A 1 108 ? -0.248 -13.453 -1.837 1 95.31 108 SER A C 1
ATOM 801 O O . SER A 1 108 ? 0.416 -12.914 -2.725 1 95.31 108 SER A O 1
ATOM 803 N N . ALA A 1 109 ? -1.114 -12.836 -1.167 1 96.38 109 ALA A N 1
ATOM 804 C CA . ALA A 1 109 ? -1.353 -11.406 -1.338 1 96.38 109 ALA A CA 1
ATOM 805 C C . ALA A 1 109 ? -1.331 -10.68 0.006 1 96.38 109 ALA A C 1
ATOM 807 O O . ALA A 1 109 ? -1.784 -11.227 1.017 1 96.38 109 ALA A O 1
ATOM 808 N N . SER A 1 110 ? -0.793 -9.523 0.035 1 95.69 110 SER A N 1
ATOM 809 C CA . SER A 1 110 ? -0.815 -8.617 1.177 1 95.69 110 SER A CA 1
ATOM 810 C C . SER A 1 110 ? -1.509 -7.305 0.826 1 95.69 110 SER A C 1
ATOM 812 O O . SER A 1 110 ? -1.199 -6.688 -0.194 1 95.69 110 SER A O 1
ATOM 814 N N . LEU A 1 111 ? -2.404 -6.926 1.687 1 96.12 111 LEU A N 1
ATOM 815 C CA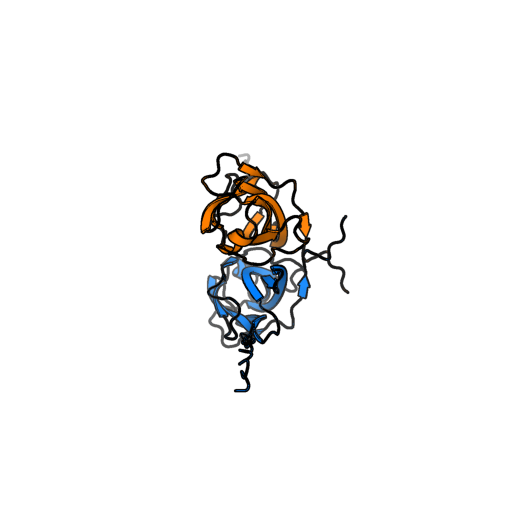 . LEU A 1 111 ? -3.23 -5.738 1.492 1 96.12 111 LEU A CA 1
ATOM 816 C C . LEU A 1 111 ? -2.936 -4.688 2.559 1 96.12 111 LEU A C 1
ATOM 818 O O . LEU A 1 111 ? -2.99 -4.98 3.756 1 96.12 111 LEU A O 1
ATOM 822 N N . MET A 1 112 ? -2.588 -3.465 2.117 1 95.94 112 MET A N 1
ATOM 823 C CA . MET A 1 112 ? -2.514 -2.332 3.035 1 95.94 112 MET A CA 1
ATOM 824 C C . MET A 1 112 ? -3.84 -1.58 3.08 1 95.94 112 MET A C 1
ATOM 826 O O . MET A 1 112 ? -4.359 -1.167 2.041 1 95.94 112 MET A O 1
ATOM 830 N N . SER A 1 113 ? -4.297 -1.431 4.23 1 95 113 SER A N 1
ATOM 831 C CA . SER A 1 113 ? -5.516 -0.655 4.441 1 95 113 SER A CA 1
ATOM 832 C C . SER A 1 113 ? -5.375 0.271 5.645 1 95 113 SER A C 1
ATOM 834 O O . SER A 1 113 ? -4.512 0.063 6.5 1 95 113 SER A O 1
ATOM 836 N N . LEU A 1 114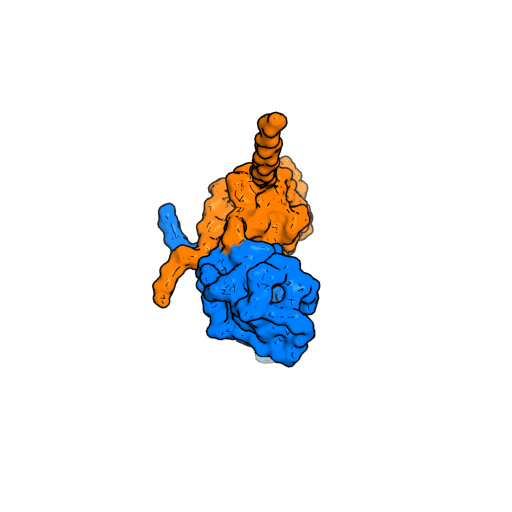 ? -6.156 1.297 5.695 1 93.94 114 LEU A N 1
ATOM 837 C CA . LEU A 1 114 ? -6.289 2.221 6.816 1 93.94 114 LEU A CA 1
ATOM 838 C C . LEU A 1 114 ? -7.664 2.092 7.465 1 93.94 114 LEU A C 1
ATOM 840 O O . LEU A 1 114 ? -8.688 2.275 6.805 1 93.94 114 LEU A O 1
ATOM 844 N N . TYR A 1 115 ? -7.668 1.799 8.703 1 91.81 115 TYR A N 1
ATOM 845 C CA . TYR A 1 115 ? -8.93 1.506 9.359 1 91.81 115 TYR A CA 1
ATOM 846 C C . TYR A 1 115 ? -9.336 2.639 10.297 1 91.81 115 TYR A C 1
ATOM 848 O O . TYR A 1 115 ? -8.516 3.131 11.078 1 91.81 115 TYR A O 1
ATOM 856 N N . GLY A 1 116 ? -10.602 3.018 10.219 1 89 116 GLY A N 1
ATOM 857 C CA . GLY A 1 116 ? -11.242 3.895 11.188 1 89 116 GLY A CA 1
ATOM 858 C C . GLY A 1 116 ? -10.852 5.352 11.023 1 89 116 GLY A C 1
ATOM 859 O O . GLY A 1 116 ? -10.062 5.691 10.141 1 89 116 GLY A O 1
ATOM 860 N N . ALA A 1 117 ? -11.398 6.109 11.938 1 84.81 117 ALA A N 1
ATOM 861 C CA . ALA A 1 117 ? -11.156 7.551 11.945 1 84.81 117 ALA A CA 1
ATOM 862 C C . ALA A 1 117 ? -9.68 7.852 12.195 1 84.81 117 ALA A C 1
ATOM 864 O O . ALA A 1 117 ? -9.164 8.883 11.758 1 84.81 117 ALA A O 1
ATOM 865 N N . SER A 1 118 ? -9.008 6.957 12.812 1 88.81 118 SER A N 1
ATOM 866 C CA . SER A 1 118 ? -7.605 7.18 13.156 1 88.81 118 SER A CA 1
ATOM 867 C C . SER A 1 118 ? -6.688 6.836 11.984 1 88.81 118 SER A C 1
ATOM 869 O O . SER A 1 118 ? -5.5 7.168 12 1 88.81 118 SER A O 1
ATOM 871 N N . GLY A 1 119 ? -7.246 6.191 10.984 1 92.06 119 GLY A N 1
ATOM 872 C CA . GLY A 1 119 ? -6.406 5.781 9.867 1 92.06 119 GLY A CA 1
ATOM 873 C C . GLY A 1 119 ? -5.316 4.809 10.266 1 92.06 119 GLY A C 1
ATOM 874 O O . GLY A 1 119 ? -4.16 4.965 9.867 1 92.06 119 GLY A O 1
ATOM 875 N N . GLY A 1 120 ? -5.648 3.848 11.07 1 91.69 120 GLY A N 1
ATOM 876 C CA . GLY A 1 120 ? -4.668 2.857 11.492 1 91.69 120 GLY A CA 1
ATOM 877 C C . GLY A 1 120 ? -4.203 1.957 10.367 1 91.69 120 GLY A C 1
ATOM 878 O O . GLY A 1 120 ? -5.008 1.233 9.773 1 91.69 120 GLY A O 1
ATOM 879 N N . PRO A 1 121 ? -2.906 2.098 10.039 1 92.25 121 PRO A N 1
ATOM 880 C CA . PRO A 1 121 ? -2.416 1.254 8.945 1 92.25 121 PRO A CA 1
ATOM 881 C C . PRO A 1 121 ? -2.396 -0.229 9.305 1 92.25 121 PRO A C 1
ATOM 883 O O . PRO A 1 121 ? -1.984 -0.591 10.414 1 92.25 121 PRO A O 1
ATOM 886 N N . THR A 1 122 ? -2.912 -1.062 8.406 1 89.44 122 THR A N 1
ATOM 887 C CA . THR A 1 122 ? -3.016 -2.504 8.594 1 89.44 122 THR A CA 1
ATOM 888 C C . THR A 1 122 ? -2.582 -3.25 7.336 1 89.44 122 THR A C 1
ATOM 890 O O . THR A 1 122 ? -2.922 -2.85 6.223 1 89.44 122 THR A O 1
ATOM 893 N N . VAL A 1 123 ? -1.837 -4.305 7.543 1 91.31 123 VAL A N 1
ATOM 894 C CA . VAL A 1 123 ? -1.569 -5.25 6.461 1 91.31 123 VAL A CA 1
ATOM 895 C C . VAL A 1 123 ? -2.352 -6.539 6.699 1 91.31 123 VAL A C 1
ATOM 897 O O . VAL A 1 123 ? -2.291 -7.117 7.785 1 91.31 123 VAL A O 1
ATOM 900 N N . THR A 1 124 ? -3.094 -6.906 5.785 1 91.56 124 THR A N 1
ATOM 901 C CA . THR A 1 124 ? -3.828 -8.164 5.809 1 91.56 124 THR A CA 1
ATOM 902 C C . THR A 1 124 ? -3.281 -9.133 4.758 1 91.56 124 THR A C 1
ATOM 904 O O . THR A 1 124 ? -3.014 -8.734 3.623 1 91.56 124 THR A O 1
ATOM 907 N N . ASN A 1 125 ? -3.162 -10.352 5.164 1 92.38 125 ASN A N 1
ATOM 908 C CA . ASN A 1 125 ? -2.604 -11.352 4.258 1 92.38 125 ASN A CA 1
ATOM 909 C C . ASN A 1 125 ? -3.652 -12.375 3.844 1 92.38 125 ASN A C 1
ATOM 911 O O . ASN A 1 125 ? -4.465 -12.805 4.664 1 92.38 125 ASN A O 1
ATOM 915 N N . PHE A 1 126 ? -3.586 -12.734 2.592 1 93.31 126 PHE A N 1
ATOM 916 C CA . PHE A 1 126 ? -4.434 -13.75 1.982 1 93.31 126 PHE A CA 1
ATOM 917 C C . PHE A 1 126 ? -3.592 -14.758 1.203 1 93.31 126 PHE A C 1
ATOM 919 O O . PHE A 1 126 ? -2.488 -14.438 0.757 1 93.31 126 PHE A O 1
ATOM 926 N N . ASN A 1 127 ? -4.145 -15.945 1.03 1 94.19 127 ASN A N 1
ATOM 927 C CA . ASN A 1 127 ? -3.541 -16.859 0.063 1 94.19 127 ASN A CA 1
ATOM 928 C C . ASN A 1 127 ? -4.578 -17.781 -0.551 1 94.19 127 ASN A C 1
ATOM 930 O O . ASN A 1 127 ? -5.637 -18.016 0.036 1 94.19 127 ASN A O 1
ATOM 934 N N . ALA A 1 128 ? -4.363 -18.203 -1.711 1 95.88 128 ALA A N 1
ATOM 935 C CA . ALA A 1 128 ? -5.137 -19.203 -2.43 1 95.88 128 ALA A CA 1
ATOM 936 C C . ALA A 1 128 ? -4.223 -20.141 -3.219 1 95.88 128 ALA A C 1
ATOM 938 O O . ALA A 1 128 ? -3.203 -19.703 -3.76 1 95.88 128 ALA A O 1
ATOM 939 N N . THR A 1 129 ? -4.637 -21.375 -3.281 1 96.38 129 THR A N 1
ATOM 940 C CA . THR A 1 129 ? -3.846 -22.375 -3.977 1 96.38 129 THR A CA 1
ATOM 941 C C . THR A 1 129 ? -4.473 -22.719 -5.328 1 96.38 129 THR A C 1
ATOM 943 O O . THR A 1 129 ? -5.691 -22.844 -5.441 1 96.38 129 THR A O 1
ATOM 946 N N . PHE A 1 130 ? -3.594 -22.859 -6.316 1 97.88 130 PHE A N 1
ATOM 947 C CA . PHE A 1 130 ? -4.02 -23.266 -7.648 1 97.88 130 PHE A CA 1
ATOM 948 C C . PHE A 1 130 ? -3.057 -24.297 -8.234 1 97.88 130 PHE A C 1
ATOM 950 O O . PHE A 1 130 ? -1.96 -24.5 -7.711 1 97.88 130 PHE A O 1
ATOM 957 N N . LYS A 1 131 ? -3.471 -24.922 -9.312 1 98.56 131 LYS A N 1
ATOM 958 C CA . LYS A 1 131 ? -2.617 -25.859 -10.031 1 98.56 131 LYS A CA 1
ATOM 959 C C . LYS A 1 131 ? -2.088 -25.25 -11.328 1 98.56 131 LYS A C 1
ATOM 961 O O . LYS A 1 131 ? -2.828 -24.578 -12.047 1 98.56 131 LYS A O 1
ATOM 966 N N . VAL A 1 132 ? -0.856 -25.5 -11.617 1 98.75 132 VAL A N 1
ATOM 967 C CA . VAL A 1 132 ? -0.291 -25.031 -12.883 1 98.75 132 VAL A CA 1
ATOM 968 C C . VAL A 1 132 ? -0.552 -26.062 -13.984 1 98.75 132 VAL A C 1
ATOM 970 O O . VAL A 1 132 ? -0.087 -27.203 -13.898 1 98.75 132 VAL A O 1
ATOM 973 N N . VAL A 1 133 ? -1.283 -25.625 -14.883 1 98.31 133 VAL A N 1
ATOM 974 C CA . VAL A 1 133 ? -1.607 -26.5 -16 1 98.31 133 VAL A CA 1
ATOM 975 C C . VAL A 1 133 ? -1.535 -25.703 -17.312 1 98.31 133 VAL A C 1
ATOM 977 O O . VAL A 1 133 ? -1.436 -24.469 -17.297 1 98.31 133 VAL A O 1
ATOM 980 N N . GLU A 1 134 ? -1.541 -26.438 -18.438 1 97 134 GLU A N 1
ATOM 981 C CA . GLU A 1 134 ? -1.712 -25.781 -19.734 1 97 134 GLU A CA 1
ATOM 982 C C . GLU A 1 134 ? -3.188 -25.562 -20.047 1 97 134 GLU A C 1
ATOM 984 O O . GLU A 1 134 ? -4.027 -26.406 -19.75 1 97 134 GLU A O 1
ATOM 989 N N . GLY A 1 135 ? -3.484 -24.391 -20.594 1 93.88 135 GLY A N 1
ATOM 990 C CA . GLY A 1 135 ? -4.844 -24.156 -21.062 1 93.88 135 GLY A CA 1
ATOM 991 C C . GLY A 1 135 ? -5.582 -23.109 -20.25 1 93.88 135 GLY A C 1
ATOM 992 O O . GLY A 1 135 ? -4.973 -22.375 -19.469 1 93.88 135 GLY A O 1
ATOM 993 N N . THR A 1 136 ? -6.91 -22.984 -20.562 1 92.75 136 THR A N 1
ATOM 994 C CA . THR A 1 136 ? -7.758 -21.969 -19.922 1 92.75 136 THR A CA 1
ATOM 995 C C . THR A 1 136 ? -8.438 -22.547 -18.672 1 92.75 136 THR A C 1
ATOM 997 O O . THR A 1 136 ? -8.703 -23.75 -18.609 1 92.75 136 THR A O 1
ATOM 1000 N N . TRP A 1 137 ? -8.648 -21.734 -17.703 1 94.88 137 TRP A N 1
ATOM 1001 C CA . TRP A 1 137 ? -9.297 -22.172 -16.469 1 94.88 137 TRP A CA 1
ATOM 1002 C C . TRP A 1 137 ? -10.812 -22.188 -16.609 1 94.88 137 TRP A C 1
ATOM 1004 O O . TRP A 1 137 ? -11.367 -21.438 -17.422 1 94.88 137 TRP A O 1
ATOM 1014 N N . THR A 1 138 ? -11.508 -23.016 -15.805 1 93.25 138 THR A N 1
ATOM 1015 C CA . THR A 1 138 ? -12.961 -23.078 -15.812 1 93.25 138 THR A CA 1
ATOM 1016 C C . THR A 1 138 ? -13.523 -22.781 -14.422 1 93.25 138 THR A C 1
ATOM 1018 O O . THR A 1 138 ? -14.672 -22.375 -14.281 1 93.25 138 THR A O 1
ATOM 1021 N N . ASP A 1 139 ? -12.766 -23.078 -13.352 1 97.62 139 ASP A N 1
ATOM 1022 C CA . ASP A 1 139 ? -13.219 -22.953 -11.977 1 97.62 139 ASP A CA 1
ATOM 1023 C C . ASP A 1 139 ? -12.398 -21.906 -11.227 1 97.62 139 ASP A C 1
ATOM 1025 O O . ASP A 1 139 ? -11.266 -21.609 -11.602 1 97.62 139 ASP A O 1
ATOM 1029 N N . MET A 1 140 ? -13.023 -21.391 -10.227 1 98.38 140 MET A N 1
ATOM 1030 C CA . MET A 1 140 ? -12.359 -20.422 -9.359 1 98.38 140 MET A CA 1
ATOM 1031 C C . MET A 1 140 ? -12.133 -21 -7.969 1 98.38 140 MET A C 1
ATOM 1033 O O . MET A 1 140 ? -12.82 -21.938 -7.562 1 98.38 140 MET A O 1
ATOM 1037 N N . THR A 1 141 ? -11.148 -20.516 -7.258 1 97.75 141 THR A N 1
ATOM 1038 C CA . THR A 1 141 ? -10.891 -20.828 -5.859 1 97.75 141 THR A CA 1
ATOM 1039 C C . THR A 1 141 ? -10.711 -19.562 -5.035 1 97.75 141 THR A C 1
ATOM 1041 O O . THR A 1 141 ? -10.328 -18.516 -5.57 1 97.75 141 THR A O 1
ATOM 1044 N N . GLU A 1 142 ? -11.039 -19.609 -3.719 1 96.75 142 GLU A N 1
ATOM 1045 C CA . GLU A 1 142 ? -10.977 -18.438 -2.84 1 96.75 142 GLU A CA 1
ATOM 1046 C C . GLU A 1 142 ? -10.047 -18.703 -1.655 1 96.75 142 GLU A C 1
ATOM 1048 O O . GLU A 1 142 ? -9.766 -19.844 -1.32 1 96.75 142 GLU A O 1
ATOM 1053 N N . SER A 1 143 ? -9.586 -17.609 -1.102 1 94.75 143 SER A N 1
ATOM 1054 C CA . SER A 1 143 ? -8.836 -17.719 0.144 1 94.75 143 SER A CA 1
ATOM 1055 C C . SER A 1 143 ? -9.711 -18.25 1.274 1 94.75 143 SER A C 1
ATOM 1057 O O . SER A 1 143 ? -10.922 -18.016 1.286 1 94.75 143 SER A O 1
ATOM 1059 N N . GLU A 1 144 ? -9.156 -19.188 2.211 1 80.06 144 GLU A N 1
ATOM 1060 C CA . GLU A 1 144 ? -9.891 -19.75 3.336 1 80.06 144 GLU A CA 1
ATOM 1061 C C . GLU A 1 144 ? -9.711 -18.906 4.594 1 80.06 144 GLU A C 1
ATOM 1063 O O . GLU A 1 144 ? -10.031 -19.344 5.699 1 80.06 144 GLU A O 1
ATOM 1068 N N . GLY A 1 145 ? -9.516 -17.688 4.559 1 67.44 145 GLY A N 1
ATOM 1069 C CA . GLY A 1 145 ? -9.297 -16.812 5.695 1 67.44 145 GLY A CA 1
ATOM 1070 C C . GLY A 1 145 ? -8.211 -15.773 5.449 1 67.44 145 GLY A C 1
ATOM 1071 O O . GLY A 1 145 ? -7.668 -15.688 4.348 1 67.44 145 GLY A O 1
ATOM 1072 N N . PHE A 1 146 ? -8.297 -14.773 6.309 1 58.56 146 PHE A N 1
ATOM 1073 C CA . PHE A 1 146 ? -7.223 -13.797 6.246 1 58.56 146 PHE A CA 1
ATOM 1074 C C . PHE A 1 146 ? -6.578 -13.609 7.613 1 58.56 146 PHE A C 1
ATOM 1076 O O . PHE A 1 146 ? -7.156 -13.984 8.633 1 58.56 146 PHE A O 1
ATOM 1083 N N . PHE A 1 147 ? -5.234 -13.547 7.566 1 58.16 147 PHE A N 1
ATOM 1084 C CA . PHE A 1 147 ? -4.531 -13.141 8.773 1 58.16 147 PHE A CA 1
ATOM 1085 C C . PHE A 1 147 ? -4.105 -11.68 8.68 1 58.16 147 PHE A C 1
ATOM 1087 O O . PHE A 1 147 ? -3.643 -11.227 7.633 1 58.16 147 PHE A O 1
ATOM 1094 N N . THR A 1 148 ? -4.672 -10.891 9.695 1 50.19 148 THR A N 1
ATOM 1095 C CA . THR A 1 148 ? -4.324 -9.477 9.773 1 50.19 148 THR A CA 1
ATOM 1096 C C . THR A 1 148 ? -3.086 -9.273 10.641 1 50.19 148 THR A C 1
ATOM 1098 O O . THR A 1 148 ? -2.891 -9.977 11.633 1 50.19 148 THR A O 1
ATOM 1101 N N . GLY A 1 149 ? -2.068 -8.734 10.297 1 44.5 149 GLY A N 1
ATOM 1102 C CA . GLY A 1 149 ? -0.968 -8.258 11.117 1 44.5 149 GLY A CA 1
ATOM 1103 C C . GLY A 1 149 ? -0.863 -6.742 11.148 1 44.5 149 GLY A C 1
ATOM 1104 O O . GLY A 1 149 ? -1.027 -6.082 10.117 1 44.5 149 GLY A O 1
ATOM 1105 N N . THR A 1 150 ? -1.33 -6.074 12.336 1 41.31 150 THR A N 1
ATOM 1106 C CA . THR A 1 150 ? -1.126 -4.641 12.516 1 41.31 150 THR A CA 1
ATOM 1107 C C . THR A 1 150 ? 0.344 -4.332 12.789 1 41.31 150 THR A C 1
ATOM 1109 O O . THR A 1 150 ? 1.054 -5.152 13.383 1 41.31 150 THR A O 1
ATOM 1112 N N . SER A 1 151 ? 0.922 -3.346 12.148 1 38.88 151 SER A N 1
ATOM 1113 C CA . SER A 1 151 ? 2.205 -2.836 12.625 1 38.88 151 SER A CA 1
ATOM 1114 C C . SER A 1 151 ? 2.176 -2.58 14.125 1 38.88 151 SER A C 1
ATOM 1116 O O . SER A 1 151 ? 3.219 -2.34 14.742 1 38.88 151 SER A O 1
ATOM 1118 N N . VAL A 1 152 ? 1.127 -2.213 14.852 1 34.66 152 VAL A N 1
ATOM 1119 C CA . VAL A 1 152 ? 1.08 -1.773 16.234 1 34.66 152 VAL A CA 1
ATOM 1120 C C . VAL A 1 152 ? 1.528 -2.91 17.156 1 34.66 152 VAL A C 1
ATOM 1122 O O . VAL A 1 152 ? 1.905 -2.678 18.312 1 34.66 152 VAL A O 1
ATOM 1125 N N . ASP A 1 153 ? 1.104 -3.861 17.078 1 31.77 153 ASP A N 1
ATOM 1126 C CA . ASP A 1 153 ? 1.298 -4.855 18.141 1 31.77 153 ASP A CA 1
ATOM 1127 C C . ASP A 1 153 ? 2.766 -5.258 18.25 1 31.77 153 ASP A C 1
ATOM 1129 O O . ASP A 1 153 ? 3.084 -6.316 18.797 1 31.77 153 ASP A O 1
ATOM 1133 N N . CYS A 1 154 ? 3.527 -4.656 17.484 1 30.88 154 CYS A N 1
ATOM 1134 C CA . CYS A 1 154 ? 4.906 -5.031 17.766 1 30.88 154 CYS A CA 1
ATOM 1135 C C . CYS A 1 154 ? 5.418 -4.32 19.016 1 30.88 154 CYS A C 1
ATOM 1137 O O . CYS A 1 154 ? 5.309 -3.098 19.125 1 30.88 154 CYS A O 1
ATOM 1139 N N . PRO A 1 155 ? 5.523 -4.961 20.031 1 26.61 155 PRO A N 1
ATOM 1140 C CA . PRO A 1 155 ? 6.062 -4.289 21.219 1 26.61 155 PRO A CA 1
ATOM 1141 C C . PRO A 1 155 ? 7.316 -3.473 20.922 1 26.61 155 PRO A C 1
ATOM 1143 O O . PRO A 1 155 ? 8.055 -3.789 19.984 1 26.61 155 PRO A O 1
ATOM 1146 N N . ARG A 1 156 ? 7.359 -2.191 21.438 1 27.3 156 ARG A N 1
ATOM 1147 C CA . ARG A 1 156 ? 8.609 -1.449 21.562 1 27.3 156 ARG A CA 1
ATOM 1148 C C . ARG A 1 156 ? 9.773 -2.383 21.891 1 27.3 156 ARG A C 1
ATOM 1150 O O . ARG A 1 156 ? 9.711 -3.148 22.844 1 27.3 156 ARG A O 1
ATOM 1157 N N . ALA A 1 157 ? 10.531 -2.775 20.859 1 22.3 157 ALA A N 1
ATOM 1158 C CA . ALA A 1 157 ? 11.742 -3.436 21.328 1 22.3 157 ALA A CA 1
ATOM 1159 C C . ALA A 1 157 ? 12.602 -2.48 22.156 1 22.3 157 ALA A C 1
ATOM 1161 O O . ALA A 1 157 ? 12.68 -1.287 21.859 1 22.3 157 ALA A O 1
ATOM 1162 N N . MET B 1 1 ? 44.938 -28.703 -25.141 1 32.28 1 MET B N 1
ATOM 1163 C CA . MET B 1 1 ? 44.094 -27.5 -25.172 1 32.28 1 MET B CA 1
ATOM 1164 C C . MET B 1 1 ? 43.312 -27.344 -23.875 1 32.28 1 MET B C 1
ATOM 1166 O O . MET B 1 1 ? 42.625 -28.266 -23.438 1 32.28 1 MET B O 1
ATOM 1170 N N . ARG B 1 2 ? 43.906 -26.641 -22.859 1 37.34 2 ARG B N 1
ATOM 1171 C CA . ARG B 1 2 ? 43.281 -26.359 -21.562 1 37.34 2 ARG B CA 1
ATOM 1172 C C . ARG B 1 2 ? 41.969 -25.609 -21.719 1 37.34 2 ARG B C 1
ATOM 1174 O O . ARG B 1 2 ? 41.938 -24.547 -22.328 1 37.34 2 ARG B O 1
ATOM 1181 N N . LEU B 1 3 ? 40.812 -26.328 -21.828 1 37.91 3 LEU B N 1
ATOM 1182 C CA . LEU B 1 3 ? 39.469 -25.734 -21.797 1 37.91 3 LEU B CA 1
ATOM 1183 C C . LEU B 1 3 ? 39.344 -24.781 -20.609 1 37.91 3 LEU B C 1
ATOM 1185 O O . LEU B 1 3 ? 39.469 -25.203 -19.453 1 37.91 3 LEU B O 1
ATOM 1189 N N . SER B 1 4 ? 39.844 -23.562 -20.766 1 40.22 4 SER B N 1
ATOM 1190 C CA . SER B 1 4 ? 39.5 -22.484 -19.844 1 40.22 4 SER B CA 1
ATOM 1191 C C . SER B 1 4 ? 38 -22.328 -19.672 1 40.22 4 SER B C 1
ATOM 1193 O O . SER B 1 4 ? 37.281 -22.016 -20.641 1 40.22 4 SER B O 1
ATOM 1195 N N . THR B 1 5 ? 37.438 -23.203 -18.875 1 37.56 5 THR B N 1
ATOM 1196 C CA . THR B 1 5 ? 36.031 -22.969 -18.469 1 37.56 5 THR B CA 1
ATOM 1197 C C . THR B 1 5 ? 35.875 -21.531 -17.953 1 37.56 5 THR B C 1
ATOM 1199 O O . THR B 1 5 ? 36.5 -21.141 -16.969 1 37.56 5 THR B O 1
ATOM 1202 N N . LEU B 1 6 ? 35.625 -20.594 -18.828 1 37.94 6 LEU B N 1
ATOM 1203 C CA . LEU B 1 6 ? 35.156 -19.266 -18.453 1 37.94 6 LEU B CA 1
ATOM 1204 C C . LEU B 1 6 ? 33.969 -19.391 -17.5 1 37.94 6 LEU B C 1
ATOM 1206 O O . LEU B 1 6 ? 32.938 -19.953 -17.859 1 37.94 6 LEU B O 1
ATOM 1210 N N . THR B 1 7 ? 34.25 -19.672 -16.266 1 37.12 7 THR B N 1
ATOM 1211 C CA . THR B 1 7 ? 33.188 -19.516 -15.281 1 37.12 7 THR B CA 1
ATOM 1212 C C . THR B 1 7 ? 32.562 -18.125 -15.367 1 37.12 7 THR B C 1
ATOM 1214 O O . THR B 1 7 ? 33.25 -17.109 -15.211 1 37.12 7 THR B O 1
ATOM 1217 N N . THR B 1 8 ? 31.75 -17.891 -16.359 1 34.75 8 THR B N 1
ATOM 1218 C CA . THR B 1 8 ? 30.969 -16.656 -16.281 1 34.75 8 THR B CA 1
ATOM 1219 C C . THR B 1 8 ? 30.422 -16.469 -14.867 1 34.75 8 THR B C 1
ATOM 1221 O O . THR B 1 8 ? 29.672 -17.297 -14.367 1 34.75 8 THR B O 1
ATOM 1224 N N . THR B 1 9 ? 31.297 -15.969 -14.031 1 36.81 9 THR B N 1
ATOM 1225 C CA . THR B 1 9 ? 30.703 -15.492 -12.789 1 36.81 9 THR B CA 1
ATOM 1226 C C . THR B 1 9 ? 29.422 -14.703 -13.07 1 36.81 9 THR B C 1
ATOM 1228 O O . THR B 1 9 ? 29.422 -13.781 -13.883 1 36.81 9 THR B O 1
ATOM 1231 N N . LEU B 1 10 ? 28.328 -15.406 -13.328 1 36.25 10 LEU B N 1
ATOM 1232 C CA . LEU B 1 10 ? 27.125 -14.594 -13.203 1 36.25 10 LEU B CA 1
ATOM 1233 C C . LEU B 1 10 ? 27.297 -13.539 -12.125 1 36.25 10 LEU B C 1
ATOM 1235 O O . LEU B 1 10 ? 27.312 -13.859 -10.93 1 36.25 10 LEU B O 1
ATOM 1239 N N . 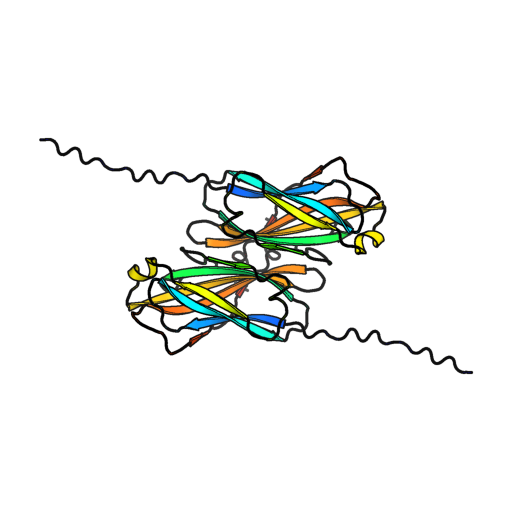ALA B 1 11 ? 28.219 -12.578 -12.43 1 35.88 11 ALA B N 1
ATOM 1240 C CA . ALA B 1 11 ? 28.203 -11.438 -11.523 1 35.88 11 ALA B CA 1
ATOM 1241 C C . ALA B 1 11 ? 26.781 -11.07 -11.102 1 35.88 11 ALA B C 1
ATOM 1243 O O . ALA B 1 11 ? 25.969 -10.656 -11.93 1 35.88 11 ALA B O 1
ATOM 1244 N N . THR B 1 12 ? 26.219 -11.844 -10.219 1 40.38 12 THR B N 1
ATOM 1245 C CA . THR B 1 12 ? 25.016 -11.227 -9.664 1 40.38 12 THR B CA 1
ATOM 1246 C C . THR B 1 12 ? 25.219 -9.727 -9.477 1 40.38 12 THR B C 1
ATOM 1248 O O . THR B 1 12 ? 26.047 -9.305 -8.68 1 40.38 12 THR B O 1
ATOM 1251 N N . ALA B 1 13 ? 25.469 -8.961 -10.516 1 39.84 13 ALA B N 1
ATOM 1252 C CA . ALA B 1 13 ? 25.453 -7.516 -10.289 1 39.84 13 ALA B CA 1
ATOM 1253 C C . ALA B 1 13 ? 24.688 -7.168 -9.016 1 39.84 13 ALA B C 1
ATOM 1255 O O . ALA B 1 13 ? 23.531 -7.543 -8.859 1 39.84 13 ALA B O 1
ATOM 1256 N N . SER B 1 14 ? 25.359 -7.066 -7.953 1 45.97 14 SER B N 1
ATOM 1257 C CA . SER B 1 14 ? 24.781 -6.547 -6.723 1 45.97 14 SER B CA 1
ATOM 1258 C C . SER B 1 14 ? 23.859 -5.367 -7.008 1 45.97 14 SER B C 1
ATOM 1260 O O . SER B 1 14 ? 24.312 -4.266 -7.301 1 45.97 14 SER B O 1
ATOM 1262 N N . LEU B 1 15 ? 22.859 -5.418 -7.996 1 51.44 15 LEU B N 1
ATOM 1263 C CA . LEU B 1 15 ? 21.984 -4.27 -8.242 1 51.44 15 LEU B CA 1
ATOM 1264 C C . LEU B 1 15 ? 21.75 -3.482 -6.957 1 51.44 15 LEU B C 1
ATOM 1266 O O . LEU B 1 15 ? 21.422 -4.062 -5.922 1 51.44 15 LEU B O 1
ATOM 1270 N N . ALA B 1 16 ? 22.453 -2.428 -6.883 1 58.44 16 ALA B N 1
ATOM 1271 C CA . ALA B 1 16 ? 22.297 -1.451 -5.809 1 58.44 16 ALA B CA 1
ATOM 1272 C C . ALA B 1 16 ? 20.828 -1.321 -5.391 1 58.44 16 ALA B C 1
ATOM 1274 O O . ALA B 1 16 ? 19.953 -1.1 -6.23 1 58.44 16 ALA B O 1
ATOM 1275 N N . THR B 1 17 ? 20.391 -2.01 -4.344 1 84 17 THR B N 1
ATOM 1276 C CA . THR B 1 17 ? 19.062 -1.913 -3.777 1 84 17 THR B CA 1
ATOM 1277 C C . THR B 1 17 ? 18.969 -0.745 -2.801 1 84 17 THR B C 1
ATOM 1279 O O . THR B 1 17 ? 19.984 -0.209 -2.367 1 84 17 THR B O 1
ATOM 1282 N N . ALA B 1 18 ? 17.969 -0.087 -2.865 1 93.31 18 ALA B N 1
ATOM 1283 C CA . ALA B 1 18 ? 17.688 1.035 -1.977 1 93.31 18 ALA B CA 1
ATOM 1284 C C . ALA B 1 18 ? 16.391 0.807 -1.206 1 93.31 18 ALA B C 1
ATOM 1286 O O . ALA B 1 18 ? 15.562 -0.02 -1.601 1 93.31 18 ALA B O 1
ATOM 1287 N N . ARG B 1 19 ? 16.359 1.484 -0.098 1 93.31 19 ARG B N 1
ATOM 1288 C CA . ARG B 1 19 ? 15.133 1.478 0.695 1 93.31 19 ARG B CA 1
ATOM 1289 C C . ARG B 1 19 ? 14.773 2.885 1.163 1 93.31 19 ARG B C 1
ATOM 1291 O O . ARG B 1 19 ? 15.625 3.773 1.178 1 93.31 19 ARG B O 1
ATOM 1298 N N . ILE B 1 20 ? 13.531 3.086 1.449 1 95.19 20 ILE B N 1
ATOM 1299 C CA . ILE B 1 20 ? 13.055 4.355 1.987 1 95.19 20 ILE B CA 1
ATOM 1300 C C . ILE B 1 20 ? 13.227 4.367 3.504 1 95.19 20 ILE B C 1
ATOM 1302 O O . ILE B 1 20 ? 12.805 3.434 4.191 1 95.19 20 ILE B O 1
ATOM 1306 N N . ILE B 1 21 ? 13.781 5.461 4.059 1 94.25 21 ILE B N 1
ATOM 1307 C CA . ILE B 1 21 ? 14.141 5.438 5.473 1 94.25 21 ILE B CA 1
ATOM 1308 C C . ILE B 1 21 ? 13.508 6.633 6.184 1 94.25 21 ILE B C 1
ATOM 1310 O O . ILE B 1 21 ? 13.703 6.82 7.387 1 94.25 21 ILE B O 1
ATOM 1314 N N . GLY B 1 22 ? 12.82 7.492 5.434 1 95.88 22 GLY B N 1
ATOM 1315 C CA . GLY B 1 22 ? 12.227 8.656 6.07 1 95.88 22 GLY B CA 1
ATOM 1316 C C . GLY B 1 22 ? 11.438 9.523 5.113 1 95.88 22 GLY B C 1
ATOM 1317 O O . GLY B 1 22 ? 11.312 9.195 3.93 1 95.88 22 GLY B O 1
ATOM 1318 N N . ILE B 1 23 ? 10.93 10.641 5.711 1 97.69 23 ILE B N 1
ATOM 1319 C CA . ILE B 1 23 ? 10.219 11.633 4.91 1 97.69 23 ILE B CA 1
ATOM 1320 C C . ILE B 1 23 ? 10.766 13.031 5.219 1 97.69 23 ILE B C 1
ATOM 1322 O O . ILE B 1 23 ? 11.312 13.266 6.297 1 97.69 23 ILE B O 1
ATOM 1326 N N . GLN B 1 24 ? 10.633 13.867 4.242 1 98.31 24 GLN B N 1
ATOM 1327 C CA . GLN B 1 24 ? 10.922 15.289 4.371 1 98.31 24 GLN B CA 1
ATOM 1328 C C . GLN B 1 24 ? 9.75 16.125 3.873 1 98.31 24 GLN B C 1
ATOM 1330 O O . GLN B 1 24 ? 9.172 15.844 2.824 1 98.31 24 GLN B O 1
ATOM 1335 N N . ILE B 1 25 ? 9.391 17.141 4.715 1 98.62 25 ILE B N 1
ATOM 1336 C CA . ILE B 1 25 ? 8.312 18.062 4.379 1 98.62 25 ILE B CA 1
ATOM 1337 C C . ILE B 1 25 ? 8.719 19.484 4.754 1 98.62 25 ILE B C 1
ATOM 1339 O O . ILE B 1 25 ? 9.688 19.688 5.488 1 98.62 25 ILE B O 1
ATOM 1343 N N . PRO B 1 26 ? 7.945 20.484 4.223 1 98.69 26 PRO B N 1
ATOM 1344 C CA . PRO B 1 26 ? 8.18 21.828 4.734 1 98.69 26 PRO B CA 1
ATOM 1345 C C . PRO B 1 26 ? 7.965 21.938 6.242 1 98.69 26 PRO B C 1
ATOM 1347 O O . PRO B 1 26 ? 7.07 21.281 6.789 1 98.69 26 PRO B O 1
ATOM 1350 N N . SER B 1 27 ? 8.734 22.844 6.922 1 98.25 27 SER B N 1
ATOM 1351 C CA . SER B 1 27 ? 8.602 23.031 8.367 1 98.25 27 SER B CA 1
ATOM 1352 C C . SER B 1 27 ? 7.328 23.797 8.703 1 98.25 27 SER B C 1
ATOM 1354 O O . SER B 1 27 ? 6.902 23.828 9.859 1 98.25 27 SER B O 1
ATOM 1356 N N . THR B 1 28 ? 6.746 24.469 7.703 1 98.56 28 THR B N 1
ATOM 1357 C CA . THR B 1 28 ? 5.469 25.156 7.844 1 98.56 28 THR B CA 1
ATOM 1358 C C . THR B 1 28 ? 4.562 24.859 6.652 1 98.56 28 THR B C 1
ATOM 1360 O O . THR B 1 28 ? 5.039 24.688 5.527 1 98.56 28 THR B O 1
ATOM 1363 N N . LEU B 1 29 ? 3.27 24.812 6.895 1 98.62 29 LEU B N 1
ATOM 1364 C CA . LEU B 1 29 ? 2.287 24.609 5.832 1 98.62 29 LEU B CA 1
ATOM 1365 C C . LEU B 1 29 ? 1.057 25.484 6.062 1 98.62 29 LEU B C 1
ATOM 1367 O O . LEU B 1 29 ? 0.656 25.703 7.207 1 98.62 29 LEU B O 1
ATOM 1371 N N . SER B 1 30 ? 0.476 25.922 4.961 1 98.56 30 SER B N 1
ATOM 1372 C CA . SER B 1 30 ? -0.817 26.594 4.988 1 98.56 30 SER B CA 1
ATOM 1373 C C . SER B 1 30 ? -1.947 25.641 4.609 1 98.56 30 SER B C 1
ATOM 1375 O O . SER B 1 30 ? -1.741 24.703 3.846 1 98.56 30 SER B O 1
ATOM 1377 N N . PRO B 1 31 ? -3.125 25.938 5.141 1 98.12 31 PRO B N 1
ATOM 1378 C CA . PRO B 1 31 ? -4.266 25.156 4.664 1 98.12 31 PRO B CA 1
ATOM 1379 C C . PRO B 1 31 ? -4.406 25.188 3.143 1 98.12 31 PRO B C 1
ATOM 1381 O O . PRO B 1 31 ? -4.172 26.219 2.518 1 98.12 31 PRO B O 1
ATOM 1384 N N . ASN B 1 32 ? -4.695 24.031 2.504 1 97.81 32 ASN B N 1
ATOM 1385 C CA . ASN B 1 32 ? -4.977 23.844 1.084 1 97.81 32 ASN B CA 1
ATOM 1386 C C . ASN B 1 32 ? -3.713 23.984 0.24 1 97.81 32 ASN B C 1
ATOM 1388 O O . ASN B 1 32 ? -3.764 23.875 -0.986 1 97.81 32 ASN B O 1
ATOM 1392 N N . ALA B 1 33 ? -2.6 24.156 0.873 1 97.81 33 ALA B N 1
ATOM 1393 C CA . ALA B 1 33 ? -1.368 24.328 0.105 1 97.81 33 ALA B CA 1
ATOM 1394 C C . ALA B 1 33 ? -0.915 23 -0.493 1 97.81 33 ALA B C 1
ATOM 1396 O O . ALA B 1 33 ? -0.995 21.953 0.161 1 97.81 33 ALA B O 1
ATOM 1397 N N . SER B 1 34 ? -0.458 23.031 -1.769 1 97.94 34 SER B N 1
ATOM 1398 C CA . SER B 1 34 ? 0.347 21.938 -2.289 1 97.94 34 SER B CA 1
ATOM 1399 C C . SER B 1 34 ? 1.769 21.984 -1.737 1 97.94 34 SER B C 1
ATOM 1401 O O . SER B 1 34 ? 2.336 23.062 -1.556 1 97.94 34 SER B O 1
ATOM 1403 N N . PHE B 1 35 ? 2.363 20.828 -1.508 1 98.5 35 PHE B N 1
ATOM 1404 C CA . PHE B 1 35 ? 3.715 20.797 -0.958 1 98.5 35 PHE B CA 1
ATOM 1405 C C . PHE B 1 35 ? 4.441 19.516 -1.366 1 98.5 35 PHE B C 1
ATOM 1407 O O . PHE B 1 35 ? 3.807 18.516 -1.683 1 98.5 35 PHE B O 1
ATOM 1414 N N . PRO B 1 36 ? 5.766 19.594 -1.386 1 98.75 36 PRO B N 1
ATOM 1415 C CA . PRO B 1 36 ? 6.527 18.375 -1.641 1 98.75 36 PRO B CA 1
ATOM 1416 C C . PRO B 1 36 ? 6.598 17.453 -0.421 1 98.75 36 PRO B C 1
ATOM 1418 O O . PRO B 1 36 ? 6.977 17.891 0.667 1 98.75 36 PRO B O 1
ATOM 1421 N N . LEU B 1 37 ? 6.184 16.281 -0.542 1 98.75 37 LEU B N 1
ATOM 1422 C CA . LEU B 1 37 ? 6.48 15.172 0.366 1 98.75 37 LEU B CA 1
ATOM 1423 C C . LEU B 1 37 ? 7.598 14.297 -0.189 1 98.75 37 LEU B C 1
ATOM 1425 O O . LEU B 1 37 ? 7.383 13.531 -1.133 1 98.75 37 LEU B O 1
ATOM 1429 N N . THR B 1 38 ? 8.75 14.445 0.394 1 98.56 38 THR B N 1
ATOM 1430 C CA . THR B 1 38 ? 9.906 13.719 -0.139 1 98.56 38 THR B CA 1
ATOM 1431 C C . THR B 1 38 ? 10.195 12.477 0.691 1 98.56 38 THR B C 1
ATOM 1433 O O . THR B 1 38 ? 10.305 12.547 1.916 1 98.56 38 THR B O 1
ATOM 1436 N N . LEU B 1 39 ? 10.242 11.305 -0.003 1 98.12 39 LEU B N 1
ATOM 1437 C CA . LEU B 1 39 ? 10.703 10.055 0.602 1 98.12 39 LEU B CA 1
ATOM 1438 C C . LEU B 1 39 ? 12.219 9.93 0.498 1 98.12 39 LEU B C 1
ATOM 1440 O O . LEU B 1 39 ? 12.773 9.961 -0.603 1 98.12 39 LEU B O 1
ATOM 1444 N N . LEU B 1 40 ? 12.828 9.82 1.639 1 97.12 40 LEU B N 1
ATOM 1445 C CA . LEU B 1 40 ? 14.281 9.742 1.706 1 97.12 40 LEU B CA 1
ATOM 1446 C C . LEU B 1 40 ? 14.758 8.305 1.542 1 97.12 40 LEU B C 1
ATOM 1448 O O . LEU B 1 40 ? 14.211 7.387 2.162 1 97.12 40 LEU B O 1
ATOM 1452 N N . THR B 1 41 ? 15.727 8.164 0.702 1 95.12 41 THR B N 1
ATOM 1453 C CA . THR B 1 41 ? 16.188 6.816 0.381 1 95.12 41 THR B CA 1
ATOM 1454 C C . THR B 1 41 ? 17.641 6.629 0.794 1 95.12 41 THR B C 1
ATOM 1456 O O . THR B 1 41 ? 18.359 7.605 1.023 1 95.12 41 THR B O 1
ATOM 1459 N N . GLU B 1 42 ? 18 5.395 1.034 1 93.19 42 GLU B N 1
ATOM 1460 C CA . GLU B 1 42 ? 19.391 5.016 1.27 1 93.19 42 GLU B CA 1
ATOM 1461 C C . GLU B 1 42 ? 19.719 3.674 0.622 1 93.19 42 GLU B C 1
ATOM 1463 O O . GLU B 1 42 ? 18.812 2.918 0.263 1 93.19 42 GLU B O 1
ATOM 1468 N N . GLY B 1 43 ? 21.031 3.443 0.428 1 92 43 GLY B N 1
ATOM 1469 C CA . GLY B 1 43 ? 21.453 2.131 -0.034 1 92 43 GLY B CA 1
ATOM 1470 C C . GLY B 1 43 ? 21.078 1.015 0.924 1 92 43 GLY B C 1
ATOM 1471 O O . GLY B 1 43 ? 21.062 1.214 2.141 1 92 43 GLY B O 1
ATOM 1472 N N . TYR B 1 44 ? 20.766 -0.101 0.323 1 91.62 44 TYR B N 1
ATOM 1473 C CA . TYR B 1 44 ? 20.375 -1.246 1.135 1 91.62 44 TYR B CA 1
ATOM 1474 C C . TYR B 1 44 ? 20.922 -2.543 0.551 1 91.62 44 TYR B C 1
ATOM 1476 O O . TYR B 1 44 ? 21.156 -2.637 -0.656 1 91.62 44 TYR B O 1
ATOM 1484 N N . ILE B 1 45 ? 21.203 -3.498 1.305 1 85.69 45 ILE B N 1
ATOM 1485 C CA . ILE B 1 45 ? 21.875 -4.73 0.92 1 85.69 45 ILE B CA 1
ATOM 1486 C C . ILE B 1 45 ? 20.891 -5.664 0.223 1 85.69 45 ILE B C 1
ATOM 1488 O O . ILE B 1 45 ? 21.281 -6.504 -0.589 1 85.69 45 ILE B O 1
ATOM 1492 N N . GLN B 1 46 ? 19.609 -5.566 0.52 1 86.12 46 GLN B N 1
ATOM 1493 C CA . GLN B 1 46 ? 18.594 -6.434 -0.075 1 86.12 46 GLN B CA 1
ATOM 1494 C C . GLN B 1 46 ? 17.672 -5.648 -1.006 1 86.12 46 GLN B C 1
ATOM 1496 O O . GLN B 1 46 ? 17.516 -4.434 -0.856 1 86.12 46 GLN B O 1
ATOM 1501 N N . SER B 1 47 ? 17.094 -6.492 -1.896 1 89.06 47 SER B N 1
ATOM 1502 C CA . SER B 1 47 ? 16.094 -5.867 -2.762 1 89.06 47 SER B CA 1
ATOM 1503 C C . SER B 1 47 ? 14.867 -5.434 -1.968 1 89.06 47 SER B C 1
ATOM 1505 O O . SER B 1 47 ? 14.422 -6.145 -1.065 1 89.06 47 SER B O 1
ATOM 1507 N N . VAL B 1 48 ? 14.422 -4.246 -2.268 1 93.19 48 VAL B N 1
ATOM 1508 C CA . VAL B 1 48 ? 13.195 -3.742 -1.658 1 93.19 48 VAL B CA 1
ATOM 1509 C C . VAL B 1 48 ? 12.25 -3.238 -2.746 1 93.19 48 VAL B C 1
ATOM 1511 O O . VAL B 1 48 ? 12.656 -2.484 -3.633 1 93.19 48 VAL B O 1
ATOM 1514 N N . ALA B 1 49 ? 11.047 -3.742 -2.738 1 94.69 49 ALA B N 1
ATOM 1515 C CA . ALA B 1 49 ? 9.984 -3.174 -3.564 1 94.69 49 ALA B CA 1
ATOM 1516 C C . ALA B 1 49 ? 9.047 -2.297 -2.732 1 94.69 49 ALA B C 1
ATOM 1518 O O . ALA B 1 49 ? 8.289 -2.799 -1.904 1 94.69 49 ALA B O 1
ATOM 1519 N N . ASP B 1 50 ? 9.117 -1.023 -2.941 1 96.5 50 ASP B N 1
ATOM 1520 C CA . ASP B 1 50 ? 8.188 -0.108 -2.295 1 96.5 50 ASP B CA 1
ATOM 1521 C C . ASP B 1 50 ? 6.863 -0.047 -3.055 1 96.5 50 ASP B C 1
ATOM 1523 O O . ASP B 1 50 ? 6.84 0.239 -4.254 1 96.5 50 ASP B O 1
ATOM 1527 N N . VAL B 1 51 ? 5.793 -0.262 -2.326 1 97.69 51 VAL B N 1
ATOM 1528 C CA . VAL B 1 51 ? 4.52 -0.487 -2.996 1 97.69 51 VAL B CA 1
ATOM 1529 C C . VAL B 1 51 ? 3.684 0.792 -2.963 1 97.69 51 VAL B C 1
ATOM 1531 O O . VAL B 1 51 ? 3.295 1.314 -4.012 1 97.69 51 VAL B O 1
ATOM 1534 N N . ALA B 1 52 ? 3.393 1.259 -1.838 1 98.31 52 ALA B N 1
ATOM 1535 C CA . ALA B 1 52 ? 2.541 2.434 -1.669 1 98.31 52 ALA B CA 1
ATOM 1536 C C . ALA B 1 52 ? 2.816 3.121 -0.334 1 98.31 52 ALA B C 1
ATOM 1538 O O . ALA B 1 52 ? 3.307 2.492 0.606 1 98.31 52 ALA B O 1
ATOM 1539 N N . VAL B 1 53 ? 2.51 4.352 -0.261 1 97.75 53 VAL B N 1
ATOM 1540 C CA . VAL B 1 53 ? 2.607 5.141 0.963 1 97.75 53 VAL B CA 1
ATOM 1541 C C . VAL B 1 53 ? 1.29 5.871 1.215 1 97.75 53 VAL B C 1
ATOM 1543 O O . VAL B 1 53 ? 0.63 6.316 0.273 1 97.75 53 VAL B O 1
ATOM 1546 N N . ALA B 1 54 ? 0.898 5.891 2.41 1 97.94 54 ALA B N 1
ATOM 1547 C CA . ALA B 1 54 ? -0.235 6.684 2.875 1 97.94 54 ALA B CA 1
ATOM 1548 C C . ALA B 1 54 ? 0.187 7.645 3.984 1 97.94 54 ALA B C 1
ATOM 1550 O O . ALA B 1 54 ? 1.106 7.352 4.754 1 97.94 54 ALA B O 1
ATOM 1551 N N . TRP B 1 55 ? -0.487 8.781 4.086 1 97.38 55 TRP B N 1
ATOM 1552 C CA . TRP B 1 55 ? -0.161 9.727 5.145 1 97.38 55 TRP B CA 1
ATOM 1553 C C . TRP B 1 55 ? -1.408 10.469 5.617 1 97.38 55 TRP B C 1
ATOM 1555 O O . TRP B 1 55 ? -2.447 10.43 4.953 1 97.38 55 TRP B O 1
ATOM 1565 N N . GLY B 1 56 ? -1.33 11.008 6.742 1 97.06 56 GLY B N 1
ATOM 1566 C CA . GLY B 1 56 ? -2.387 11.805 7.348 1 97.06 56 GLY B CA 1
ATOM 1567 C C . GLY B 1 56 ? -1.867 12.852 8.312 1 97.06 56 GLY B C 1
ATOM 1568 O O . GLY B 1 56 ? -0.655 13.031 8.453 1 97.06 56 GLY B O 1
ATOM 1569 N N . PHE B 1 57 ? -2.826 13.57 8.891 1 97.12 57 PHE B N 1
ATOM 1570 C CA . PHE B 1 57 ? -2.494 14.727 9.719 1 97.12 57 PHE B CA 1
ATOM 1571 C C . PHE B 1 57 ? -3.203 14.656 11.062 1 97.12 57 PHE B C 1
ATOM 1573 O O . PHE B 1 57 ? -4.375 14.281 11.133 1 97.12 57 PHE B O 1
ATOM 1580 N N . SER B 1 58 ? -2.496 15.047 12.055 1 95.88 58 SER B N 1
ATOM 1581 C CA . SER B 1 58 ? -3.088 15.164 13.383 1 95.88 58 SER B CA 1
ATOM 1582 C C . SER B 1 58 ? -2.416 16.281 14.188 1 95.88 58 SER B C 1
ATOM 1584 O O . SER B 1 58 ? -1.241 16.578 13.969 1 95.88 58 SER B O 1
ATOM 1586 N N . ALA B 1 59 ? -3.188 16.797 15.031 1 95.25 59 ALA B N 1
ATOM 1587 C CA . ALA B 1 59 ? -2.553 17.703 15.984 1 95.25 59 ALA B CA 1
ATOM 1588 C C . ALA B 1 59 ? -1.425 17.016 16.734 1 95.25 59 ALA B C 1
ATOM 1590 O O . ALA B 1 59 ? -1.539 15.836 17.094 1 95.25 59 ALA B O 1
ATOM 1591 N N . ALA B 1 60 ? -0.35 17.797 16.938 1 93.88 60 ALA B N 1
ATOM 1592 C CA . ALA B 1 60 ? 0.749 17.234 17.719 1 93.88 60 ALA B CA 1
ATOM 1593 C C . ALA B 1 60 ? 0.287 16.844 19.109 1 93.88 60 ALA B C 1
ATOM 1595 O O . ALA B 1 60 ? -0.525 17.547 19.719 1 93.88 60 ALA B O 1
ATOM 1596 N N . PRO B 1 61 ? 0.83 15.75 19.688 1 92.19 61 PRO B N 1
ATOM 1597 C CA . PRO B 1 61 ? 1.958 14.938 19.219 1 92.19 61 PRO B CA 1
ATOM 1598 C C . PRO B 1 61 ? 1.522 13.781 18.312 1 92.19 61 PRO B C 1
ATOM 1600 O O . PRO B 1 61 ? 2.355 12.977 17.891 1 92.19 61 PRO B O 1
ATOM 1603 N N . GLY B 1 62 ? 0.283 13.711 17.906 1 88.62 62 GLY B N 1
ATOM 1604 C CA . GLY B 1 62 ? -0.216 12.562 17.172 1 88.62 62 GLY B CA 1
ATOM 1605 C C . GLY B 1 62 ? -0.376 11.328 18.031 1 88.62 62 GLY B C 1
ATOM 1606 O O . GLY B 1 62 ? -0.345 11.406 19.25 1 88.62 62 GLY B O 1
ATOM 1607 N N . TYR B 1 63 ? -0.71 10.227 17.328 1 84.19 63 TYR B N 1
ATOM 1608 C CA . TYR B 1 63 ? -0.881 8.953 18.016 1 84.19 63 TYR B CA 1
ATOM 1609 C C . TYR B 1 63 ? -0.091 7.848 17.328 1 84.19 63 TYR B C 1
ATOM 1611 O O . TYR B 1 63 ? -0.046 7.777 16.109 1 84.19 63 TYR B O 1
ATOM 1619 N N . PRO B 1 64 ? 0.519 6.984 18.141 1 78.44 64 PRO B N 1
ATOM 1620 C CA . PRO B 1 64 ? 1.252 5.875 17.516 1 78.44 64 PRO B CA 1
ATOM 1621 C C . PRO B 1 64 ? 0.359 4.988 16.656 1 78.44 64 PRO B C 1
ATOM 1623 O O . PRO B 1 64 ? -0.815 4.789 16.969 1 78.44 64 PRO B O 1
ATOM 1626 N N . TYR B 1 65 ? 0.852 4.57 15.578 1 79.62 65 TYR B N 1
ATOM 1627 C CA . TYR B 1 65 ? 0.221 3.621 14.664 1 79.62 65 TYR B CA 1
ATOM 1628 C C . TYR B 1 65 ? -1.065 4.199 14.086 1 79.62 65 TYR B C 1
ATOM 1630 O O . TYR B 1 65 ? -2.049 3.477 13.898 1 79.62 65 TYR B O 1
ATOM 1638 N N . SER B 1 66 ? -1.101 5.418 14.047 1 90.06 66 SER B N 1
ATOM 1639 C CA . SER B 1 66 ? -2.211 6.141 13.438 1 90.06 66 SER B CA 1
ATOM 1640 C C . SER B 1 66 ? -1.711 7.227 12.492 1 90.06 66 SER B C 1
ATOM 1642 O O . SER B 1 66 ? -0.721 7.902 12.789 1 90.06 66 SER B O 1
ATOM 1644 N N . LEU B 1 67 ? -2.434 7.328 11.438 1 95.25 67 LEU B N 1
ATOM 1645 C CA . LEU B 1 67 ? -2.117 8.422 10.531 1 95.25 67 LEU B CA 1
ATOM 1646 C C . LEU B 1 67 ? -2.963 9.648 10.844 1 95.25 67 LEU B C 1
ATOM 1648 O O . LEU B 1 67 ? -2.625 10.766 10.43 1 95.25 67 LEU B O 1
ATOM 1652 N N . GLY B 1 68 ? -4.055 9.469 11.656 1 92.56 68 GLY B N 1
ATOM 1653 C CA . GLY B 1 68 ? -5 10.555 11.875 1 92.56 68 GLY B CA 1
ATOM 1654 C C . GLY B 1 68 ? -6.035 10.672 10.773 1 92.56 68 GLY B C 1
ATOM 1655 O O . GLY B 1 68 ? -6.074 9.852 9.859 1 92.56 68 GLY B O 1
ATOM 1656 N N . PRO B 1 69 ? -6.844 11.695 10.984 1 90.19 69 PRO B N 1
ATOM 1657 C CA . PRO B 1 69 ? -7.828 11.93 9.922 1 90.19 69 PRO B CA 1
ATOM 1658 C C . PRO B 1 69 ? -7.211 12.547 8.672 1 90.19 69 PRO B C 1
ATOM 1660 O O . PRO B 1 69 ? -6.008 12.82 8.641 1 90.19 69 PRO B O 1
ATOM 1663 N N . PHE B 1 70 ? -7.977 12.641 7.52 1 89.25 70 PHE B N 1
ATOM 1664 C CA . PHE B 1 70 ? -7.633 13.312 6.27 1 89.25 70 PHE B CA 1
ATOM 1665 C C . PHE B 1 70 ? -6.469 12.617 5.582 1 89.25 70 PHE B C 1
ATOM 1667 O O . PHE B 1 70 ? -5.441 13.242 5.305 1 89.25 70 PHE B O 1
ATOM 1674 N N . THR B 1 71 ? -6.641 11.414 5.359 1 94.31 71 THR B N 1
ATOM 1675 C CA . THR B 1 71 ? -5.566 10.594 4.805 1 94.31 71 THR B CA 1
ATOM 1676 C C . THR B 1 71 ? -5.535 10.703 3.285 1 94.31 71 THR B C 1
ATOM 1678 O O . THR B 1 71 ? -6.578 10.867 2.648 1 94.31 71 THR B O 1
ATOM 1681 N N . GLU B 1 72 ? -4.352 10.695 2.732 1 96.56 72 GLU B N 1
ATOM 1682 C CA . GLU B 1 72 ? -4.039 10.547 1.315 1 96.56 72 GLU B CA 1
ATOM 1683 C C . GLU B 1 72 ? -3.051 9.406 1.09 1 96.56 72 GLU B C 1
ATOM 1685 O O . GLU B 1 72 ? -2.457 8.891 2.041 1 96.56 72 GLU B O 1
ATOM 1690 N N . SER B 1 73 ? -3.002 8.945 -0.128 1 98 73 SER B N 1
ATOM 1691 C CA . SER B 1 73 ? -2.049 7.895 -0.452 1 98 73 SER B CA 1
ATOM 1692 C C . SER B 1 73 ? -1.51 8.047 -1.87 1 98 73 SER B C 1
ATOM 1694 O O . SER B 1 73 ? -2.057 8.82 -2.666 1 98 73 SER B O 1
ATOM 1696 N N . ALA B 1 74 ? -0.417 7.414 -2.098 1 98.31 74 ALA B N 1
ATOM 1697 C CA . ALA B 1 74 ? 0.179 7.352 -3.43 1 98.31 74 ALA B CA 1
ATOM 1698 C C . ALA B 1 74 ? 0.735 5.961 -3.717 1 98.31 74 ALA B C 1
ATOM 1700 O O . ALA B 1 74 ? 1.286 5.309 -2.828 1 98.31 74 ALA B O 1
ATOM 1701 N N . TYR B 1 75 ? 0.563 5.598 -4.957 1 98.12 75 TYR B N 1
ATOM 1702 C CA . TYR B 1 75 ? 1.198 4.383 -5.457 1 98.12 75 TYR B CA 1
ATOM 1703 C C . TYR B 1 75 ? 2.656 4.641 -5.82 1 98.12 75 TYR B C 1
ATOM 1705 O O . TYR B 1 75 ? 2.971 5.617 -6.5 1 98.12 75 TYR B O 1
ATOM 1713 N N . LEU B 1 76 ? 3.518 3.869 -5.281 1 98 76 LEU B N 1
ATOM 1714 C CA . LEU B 1 76 ? 4.898 3.916 -5.742 1 98 76 LEU B CA 1
ATOM 1715 C C . LEU B 1 76 ? 5.137 2.893 -6.848 1 98 76 LEU B C 1
ATOM 1717 O O . LEU B 1 76 ? 5.523 3.254 -7.965 1 98 76 LEU B O 1
ATOM 1721 N N . GLY B 1 77 ? 4.812 1.65 -6.512 1 96.12 77 GLY B N 1
ATOM 1722 C CA . GLY B 1 77 ? 4.945 0.62 -7.527 1 96.12 77 GLY B CA 1
ATOM 1723 C C . GLY B 1 77 ? 6.367 0.443 -8.016 1 96.12 77 GLY B C 1
ATOM 1724 O O . GLY B 1 77 ? 7.305 0.993 -7.434 1 96.12 77 GLY B O 1
ATOM 1725 N N . PRO B 1 78 ? 6.465 -0.358 -9.125 1 92.62 78 PRO B N 1
ATOM 1726 C CA . PRO B 1 78 ? 7.816 -0.676 -9.586 1 92.62 78 PRO B CA 1
ATOM 1727 C C . PRO B 1 78 ? 8.562 0.549 -10.109 1 92.62 78 PRO B C 1
ATOM 1729 O O . PRO B 1 78 ? 9.797 0.571 -10.109 1 92.62 78 PRO B O 1
ATOM 1732 N N . ASP B 1 79 ? 7.867 1.648 -10.508 1 92.5 79 ASP B N 1
ATOM 1733 C CA . ASP B 1 79 ? 8.508 2.805 -11.125 1 92.5 79 ASP B CA 1
ATOM 1734 C C . ASP B 1 79 ? 9.195 3.678 -10.078 1 92.5 79 ASP B C 1
ATOM 1736 O O . ASP B 1 79 ? 10.078 4.473 -10.406 1 92.5 79 ASP B O 1
ATOM 1740 N N . LYS B 1 80 ? 8.703 3.664 -8.906 1 93.38 80 LYS B N 1
ATOM 1741 C CA . LYS B 1 80 ? 9.258 4.48 -7.828 1 93.38 80 LYS B CA 1
ATOM 1742 C C . LYS B 1 80 ? 9.734 3.607 -6.672 1 93.38 80 LYS B C 1
ATOM 1744 O O . LYS B 1 80 ? 9.469 3.91 -5.508 1 93.38 80 LYS B O 1
ATOM 1749 N N . SER B 1 81 ? 10.273 2.541 -7.027 1 89.69 81 SER B N 1
ATOM 1750 C CA . SER B 1 81 ? 10.797 1.598 -6.047 1 89.69 81 SER B CA 1
ATOM 1751 C C . SER B 1 81 ? 12.281 1.316 -6.293 1 89.69 81 SER B C 1
ATOM 1753 O O . SER B 1 81 ? 12.758 1.44 -7.422 1 89.69 81 SER B O 1
ATOM 1755 N N . ASN B 1 82 ? 12.977 1.018 -5.148 1 88.06 82 ASN B N 1
ATOM 1756 C CA . ASN B 1 82 ? 14.359 0.56 -5.211 1 88.06 82 ASN B CA 1
ATOM 1757 C C . ASN B 1 82 ? 15.25 1.572 -5.918 1 88.06 82 ASN B C 1
ATOM 1759 O O . ASN B 1 82 ? 16.031 1.207 -6.797 1 88.06 82 ASN B O 1
ATOM 1763 N N . THR B 1 83 ? 15.031 2.799 -5.66 1 88.69 83 THR B N 1
ATOM 1764 C CA . THR B 1 83 ? 15.859 3.85 -6.238 1 88.69 83 THR B CA 1
ATOM 1765 C C . THR B 1 83 ? 16.656 4.57 -5.148 1 88.69 83 THR B C 1
ATOM 1767 O O . THR B 1 83 ? 16.141 4.805 -4.051 1 88.69 83 THR B O 1
ATOM 1770 N N . ARG B 1 84 ? 17.844 4.926 -5.465 1 90.81 84 ARG B N 1
ATOM 1771 C CA . ARG B 1 84 ? 18.688 5.645 -4.516 1 90.81 84 ARG B CA 1
ATOM 1772 C C . ARG B 1 84 ? 18.344 7.133 -4.492 1 90.81 84 ARG B C 1
ATOM 1774 O O . ARG B 1 84 ? 18.734 7.852 -3.57 1 90.81 84 ARG B O 1
ATOM 1781 N N . GLU B 1 85 ? 17.75 7.574 -5.562 1 94.75 85 GLU B N 1
ATOM 1782 C CA . GLU B 1 85 ? 17.297 8.969 -5.578 1 94.75 85 GLU B CA 1
ATOM 1783 C C . GLU B 1 85 ? 16.031 9.156 -4.738 1 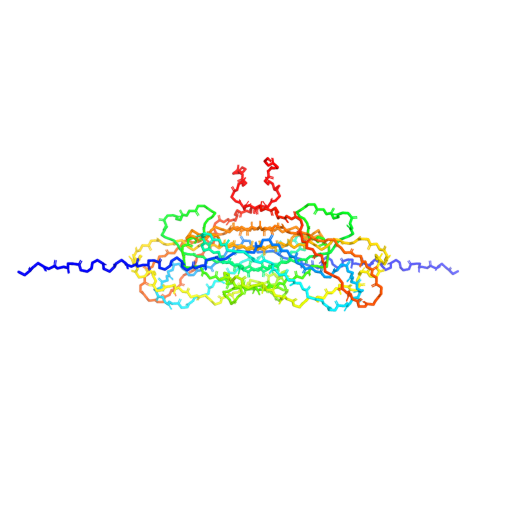94.75 85 GLU B C 1
ATOM 1785 O O . GLU B 1 85 ? 15.125 8.328 -4.793 1 94.75 85 GLU B O 1
ATOM 1790 N N . ASN B 1 86 ? 16.109 10.195 -3.975 1 97.56 86 ASN B N 1
ATOM 1791 C CA . ASN B 1 86 ? 14.891 10.516 -3.229 1 97.56 86 ASN B CA 1
ATOM 1792 C C . ASN B 1 86 ? 13.688 10.648 -4.152 1 97.56 86 ASN B C 1
ATOM 1794 O O . ASN B 1 86 ? 13.828 11.023 -5.316 1 97.56 86 ASN B O 1
ATOM 1798 N N . ILE B 1 87 ? 12.562 10.289 -3.623 1 98.12 87 ILE B N 1
ATOM 1799 C CA . ILE B 1 87 ? 11.305 10.367 -4.363 1 98.12 87 ILE B CA 1
ATOM 1800 C C . ILE B 1 87 ? 10.461 11.523 -3.824 1 98.12 87 ILE B C 1
ATOM 1802 O O . ILE B 1 87 ? 10.109 11.547 -2.645 1 98.12 87 ILE B O 1
ATOM 1806 N N . THR B 1 88 ? 10.117 12.469 -4.652 1 98.5 88 THR B N 1
ATOM 1807 C CA . THR B 1 88 ? 9.273 13.57 -4.219 1 98.5 88 THR B CA 1
ATOM 1808 C C . THR B 1 88 ? 7.863 13.43 -4.785 1 98.5 88 THR B C 1
ATOM 1810 O O . THR B 1 88 ? 7.688 13.297 -6 1 98.5 88 THR B O 1
ATOM 1813 N N . LEU B 1 89 ? 6.902 13.406 -3.947 1 98.5 89 LEU B N 1
ATOM 1814 C CA . LEU B 1 89 ? 5.484 13.398 -4.297 1 98.5 89 LEU B CA 1
ATOM 1815 C C . LEU B 1 89 ? 4.879 14.789 -4.141 1 98.5 89 LEU B C 1
ATOM 1817 O O . LEU B 1 89 ? 5.32 15.578 -3.299 1 98.5 89 LEU B O 1
ATOM 1821 N N . ASN B 1 90 ? 3.867 15.031 -4.945 1 98.19 90 ASN B N 1
ATOM 1822 C CA . ASN B 1 90 ? 3.066 16.234 -4.742 1 98.19 90 ASN B CA 1
ATOM 1823 C C . ASN B 1 90 ? 1.872 15.961 -3.832 1 98.19 90 ASN B C 1
ATOM 1825 O O . ASN B 1 90 ? 0.919 15.289 -4.234 1 98.19 90 ASN B O 1
ATOM 1829 N N . ALA B 1 91 ? 1.927 16.5 -2.672 1 98.38 91 ALA B N 1
ATOM 1830 C CA . ALA B 1 91 ? 0.865 16.297 -1.69 1 98.38 91 ALA B CA 1
ATOM 1831 C C . ALA B 1 91 ? 0.073 17.578 -1.461 1 98.38 91 ALA B C 1
ATOM 1833 O O . ALA B 1 91 ? 0.512 18.672 -1.85 1 98.38 91 ALA B O 1
ATOM 1834 N N . ASN B 1 92 ? -1.114 17.406 -0.851 1 97.81 92 ASN B N 1
ATOM 1835 C CA . ASN B 1 92 ? -1.962 18.562 -0.534 1 97.81 92 ASN B CA 1
ATOM 1836 C C . ASN B 1 92 ? -2.287 18.625 0.956 1 97.81 92 ASN B C 1
ATOM 1838 O O . ASN B 1 92 ? -2.682 17.609 1.552 1 97.81 92 ASN B O 1
ATOM 1842 N N . ALA B 1 93 ? -2.078 19.812 1.486 1 98.44 93 ALA B N 1
ATOM 1843 C CA . ALA B 1 93 ? -2.566 20.047 2.844 1 98.44 93 ALA B CA 1
ATOM 1844 C C . ALA B 1 93 ? -4.086 20.156 2.869 1 98.44 93 ALA B C 1
ATOM 1846 O O . ALA B 1 93 ? -4.676 20.844 2.031 1 98.44 93 ALA B O 1
ATOM 1847 N N . PRO B 1 94 ? -4.688 19.547 3.799 1 98.12 94 PRO B N 1
ATOM 1848 C CA . PRO B 1 94 ? -6.148 19.625 3.848 1 98.12 94 PRO B CA 1
ATOM 1849 C C . PRO B 1 94 ? -6.645 20.984 4.32 1 98.12 94 PRO B C 1
ATOM 1851 O O . PRO B 1 94 ? -5.93 21.688 5.039 1 98.12 94 PRO B O 1
ATOM 1854 N N . ALA B 1 95 ? -7.848 21.281 3.939 1 97.69 95 ALA B N 1
ATOM 1855 C CA . ALA B 1 95 ? -8.469 22.531 4.379 1 97.69 95 ALA B CA 1
ATOM 1856 C C . ALA B 1 95 ? -8.586 22.578 5.902 1 97.69 95 ALA B C 1
ATOM 1858 O O . ALA B 1 95 ? -8.531 23.656 6.5 1 97.69 95 ALA B O 1
ATOM 1859 N N . GLN B 1 96 ? -8.711 21.422 6.551 1 96.75 96 GLN B N 1
ATOM 1860 C CA . GLN B 1 96 ? -8.961 21.281 7.98 1 96.75 96 GLN B CA 1
ATOM 1861 C C . GLN B 1 96 ? -7.762 21.75 8.797 1 96.75 96 GLN B C 1
ATOM 1863 O O . GLN B 1 96 ? -7.871 21.969 10.008 1 96.75 96 GLN B O 1
ATOM 1868 N N . LEU B 1 97 ? -6.633 21.938 8.148 1 97.81 97 LEU B N 1
ATOM 1869 C CA . LEU B 1 97 ? -5.5 22.516 8.859 1 97.81 97 LEU B CA 1
ATOM 1870 C C . LEU B 1 97 ? -5.859 23.875 9.43 1 97.81 97 LEU B C 1
ATOM 1872 O O . LEU B 1 97 ? -5.227 24.344 10.383 1 97.81 97 LEU B O 1
ATOM 1876 N N . GLN B 1 98 ? -6.836 24.594 8.844 1 98.06 98 GLN B N 1
ATOM 1877 C CA . GLN B 1 98 ? -7.285 25.906 9.32 1 98.06 98 GLN B CA 1
ATOM 1878 C C . GLN B 1 98 ? -7.621 25.859 10.805 1 98.06 98 GLN B C 1
ATOM 1880 O O . GLN B 1 98 ? -7.422 26.828 11.523 1 98.06 98 GLN B O 1
ATOM 1885 N N . ASN B 1 99 ? -8.039 24.703 11.273 1 97.5 99 ASN B N 1
ATOM 1886 C CA . ASN B 1 99 ? -8.438 24.531 12.672 1 97.5 99 ASN B CA 1
ATOM 1887 C C . ASN B 1 99 ? -7.223 24.5 13.594 1 97.5 99 ASN B C 1
ATOM 1889 O O . ASN B 1 99 ? -7.367 24.578 14.812 1 97.5 99 ASN B O 1
ATOM 1893 N N . TRP B 1 100 ? -6.074 24.453 13.055 1 97.94 100 TRP B N 1
ATOM 1894 C CA . TRP B 1 100 ? -4.867 24.312 13.859 1 97.94 100 TRP B CA 1
ATOM 1895 C C . TRP B 1 100 ? -3.879 25.438 13.555 1 97.94 100 TRP B C 1
ATOM 1897 O O . TRP B 1 100 ? -2.666 25.25 13.68 1 97.94 100 TRP B O 1
ATOM 1907 N N . MET B 1 101 ? -4.348 26.625 13.133 1 98.38 101 MET B N 1
ATOM 1908 C CA . MET B 1 101 ? -3.48 27.75 12.836 1 98.38 101 MET B CA 1
ATOM 1909 C C . MET B 1 101 ? -2.596 28.094 14.031 1 98.38 101 MET B C 1
ATOM 1911 O O . MET B 1 101 ? -3.082 28.188 15.156 1 98.38 101 MET B O 1
ATOM 1915 N N . GLY B 1 102 ? -1.326 28.234 13.742 1 98.31 102 GLY B N 1
ATOM 1916 C CA . GLY B 1 102 ? -0.369 28.609 14.773 1 98.31 102 GLY B CA 1
ATOM 1917 C C . GLY B 1 102 ? 0.072 27.453 15.633 1 98.31 102 GLY B C 1
ATOM 1918 O O . GLY B 1 102 ? 0.889 27.609 16.547 1 98.31 102 GLY B O 1
ATOM 1919 N N . GLN B 1 103 ? -0.384 26.281 15.359 1 98.44 103 GLN B N 1
ATOM 1920 C CA . GLN B 1 103 ? -0.092 25.109 16.188 1 98.44 103 GLN B CA 1
ATOM 1921 C C . GLN B 1 103 ? 0.815 24.125 15.445 1 98.44 103 GLN B C 1
ATOM 1923 O O . GLN B 1 103 ? 0.975 24.219 14.227 1 98.44 103 GLN B O 1
ATOM 1928 N N . ASP B 1 104 ? 1.478 23.297 16.266 1 98 104 ASP B N 1
ATOM 1929 C CA . ASP B 1 104 ? 2.219 22.172 15.703 1 98 104 ASP B CA 1
ATOM 1930 C C . ASP B 1 104 ? 1.274 21.047 15.273 1 98 104 ASP B C 1
ATOM 1932 O O . ASP B 1 104 ? 0.315 20.734 15.977 1 98 104 ASP B O 1
ATOM 1936 N N . VAL B 1 105 ? 1.538 20.531 14.109 1 97.38 105 VAL B N 1
ATOM 1937 C CA . VAL B 1 105 ? 0.802 19.406 13.531 1 97.38 105 VAL B CA 1
ATOM 1938 C C . VAL B 1 105 ? 1.778 18.328 13.078 1 97.38 105 VAL B C 1
ATOM 1940 O O . VAL B 1 105 ? 2.896 18.625 12.656 1 97.38 105 VAL B O 1
ATOM 1943 N N . VAL B 1 106 ? 1.356 17.062 13.219 1 96.25 106 VAL B N 1
ATOM 1944 C CA . VAL B 1 106 ? 2.178 15.922 12.812 1 96.25 106 VAL B CA 1
ATOM 1945 C C . VAL B 1 106 ? 1.645 15.344 11.508 1 96.25 106 VAL B C 1
ATOM 1947 O O . VAL B 1 106 ? 0.446 15.078 11.375 1 96.25 106 VAL B O 1
ATOM 1950 N N . LEU B 1 107 ? 2.521 15.297 10.531 1 96.88 107 LEU B N 1
ATOM 1951 C CA . LEU B 1 107 ? 2.264 14.414 9.406 1 96.88 107 LEU B CA 1
ATOM 1952 C C . LEU B 1 107 ? 2.824 13.023 9.672 1 96.88 107 LEU B C 1
ATOM 1954 O O . LEU B 1 107 ? 4.023 12.859 9.898 1 96.88 107 LEU B O 1
ATOM 1958 N N . SER B 1 108 ? 1.978 12.039 9.688 1 95.12 108 SER B N 1
ATOM 1959 C CA . SER B 1 108 ? 2.359 10.633 9.82 1 95.12 108 SER B CA 1
ATOM 1960 C C . SER B 1 108 ? 2.211 9.898 8.492 1 95.12 108 SER B C 1
ATOM 1962 O O . SER B 1 108 ? 1.235 10.102 7.766 1 95.12 108 SER B O 1
ATOM 1964 N N . ALA B 1 109 ? 3.143 9.117 8.172 1 96.19 109 ALA B N 1
ATOM 1965 C CA . ALA B 1 109 ? 3.111 8.336 6.941 1 96.19 109 ALA B CA 1
ATOM 1966 C C . ALA B 1 109 ? 3.396 6.863 7.215 1 96.19 109 ALA B C 1
ATOM 1968 O O . ALA B 1 109 ? 4.207 6.535 8.086 1 96.19 109 ALA B O 1
ATOM 1969 N N . SER B 1 110 ? 2.744 6 6.535 1 95.56 110 SER B N 1
ATOM 1970 C CA . SER B 1 110 ? 2.982 4.559 6.543 1 95.56 110 SER B CA 1
ATOM 1971 C C . SER B 1 110 ? 3.342 4.055 5.148 1 95.56 110 SER B C 1
ATOM 1973 O O . SER B 1 110 ? 2.65 4.359 4.176 1 95.56 110 SER B O 1
ATOM 1975 N N . LEU B 1 111 ? 4.398 3.301 5.109 1 96 111 LEU B N 1
ATOM 1976 C CA . LEU B 1 111 ? 4.945 2.781 3.861 1 96 111 LEU B CA 1
ATOM 1977 C C . LEU B 1 111 ? 4.848 1.26 3.816 1 96 111 LEU B C 1
ATOM 1979 O O . LEU B 1 111 ? 5.305 0.576 4.734 1 96 111 LEU B O 1
ATOM 1983 N N . MET B 1 112 ? 4.203 0.732 2.75 1 95.88 112 MET B N 1
ATOM 1984 C CA . MET B 1 112 ? 4.258 -0.703 2.486 1 95.88 112 MET B CA 1
ATOM 1985 C C . MET B 1 112 ? 5.414 -1.04 1.548 1 95.88 112 MET B C 1
ATOM 1987 O O . MET B 1 112 ? 5.52 -0.473 0.459 1 95.88 112 MET B O 1
ATOM 1991 N N . SER B 1 113 ? 6.18 -1.92 1.989 1 94.94 113 SER B N 1
ATOM 1992 C CA . SER B 1 113 ? 7.277 -2.418 1.167 1 94.94 113 SER B CA 1
ATOM 1993 C C . SER B 1 113 ? 7.387 -3.936 1.247 1 94.94 113 SER B C 1
ATOM 1995 O O . SER B 1 113 ? 6.867 -4.551 2.182 1 94.94 113 SER B O 1
ATOM 1997 N N . LEU B 1 114 ? 7.992 -4.543 0.273 1 94 114 LEU B N 1
ATOM 1998 C CA . LEU B 1 114 ? 8.328 -5.961 0.221 1 94 114 LEU B CA 1
ATOM 1999 C C . LEU B 1 114 ? 9.844 -6.16 0.275 1 94 114 LEU B C 1
ATOM 2001 O O . LEU B 1 114 ? 10.57 -5.637 -0.569 1 94 114 LEU B O 1
ATOM 2005 N N . TYR B 1 115 ? 10.266 -6.887 1.224 1 91.75 115 TYR B N 1
ATOM 2006 C CA . TYR B 1 115 ? 11.703 -7.004 1.438 1 91.75 115 TYR B CA 1
ATOM 2007 C C . TYR B 1 115 ? 12.203 -8.391 1.038 1 91.75 115 TYR B C 1
ATOM 2009 O O . TYR B 1 115 ? 11.602 -9.398 1.394 1 91.75 115 TYR B O 1
ATOM 2017 N N . GLY B 1 116 ? 13.32 -8.398 0.317 1 89.06 116 GLY B N 1
ATOM 2018 C CA . GLY B 1 116 ? 14.094 -9.602 0.047 1 89.06 116 GLY B CA 1
ATOM 2019 C C . GLY B 1 116 ? 13.469 -10.492 -1.007 1 89.06 116 GLY B C 1
ATOM 2020 O O . GLY B 1 116 ? 12.406 -10.164 -1.55 1 89.06 116 GLY B O 1
ATOM 2021 N N . ALA B 1 117 ? 14.156 -11.602 -1.184 1 85.19 117 ALA B N 1
ATOM 2022 C CA . ALA B 1 117 ? 13.719 -12.578 -2.174 1 85.19 117 ALA B CA 1
ATOM 2023 C C . ALA B 1 117 ? 12.367 -13.18 -1.794 1 85.19 117 ALA B C 1
ATOM 2025 O O . ALA B 1 117 ? 11.609 -13.609 -2.664 1 85.19 117 ALA B O 1
ATOM 2026 N N . SER B 1 118 ? 12.062 -13.133 -0.559 1 89.12 118 SER B N 1
ATOM 2027 C CA . SER B 1 118 ? 10.82 -13.742 -0.09 1 89.12 118 SER B CA 1
ATOM 2028 C C . SER B 1 118 ? 9.641 -12.781 -0.241 1 89.12 118 SER B C 1
ATOM 2030 O O . SER B 1 118 ? 8.484 -13.18 -0.095 1 89.12 118 SER B O 1
ATOM 2032 N N . GLY B 1 119 ? 9.938 -11.539 -0.541 1 92.25 119 GLY B N 1
ATOM 2033 C CA . GLY B 1 119 ? 8.867 -10.562 -0.643 1 92.25 119 GLY B CA 1
ATOM 2034 C C . GLY B 1 119 ? 8.102 -10.375 0.656 1 92.25 119 GLY B C 1
ATOM 2035 O O . GLY B 1 119 ? 6.871 -10.352 0.661 1 92.25 119 GLY B O 1
ATOM 2036 N N . GLY B 1 120 ? 8.812 -10.281 1.75 1 91.81 120 GLY B N 1
ATOM 2037 C CA . GLY B 1 120 ? 8.164 -10.078 3.039 1 91.81 120 GLY B CA 1
ATOM 2038 C C . GLY B 1 120 ? 7.512 -8.719 3.172 1 91.81 120 GLY B C 1
ATOM 2039 O O . GLY B 1 120 ? 8.188 -7.688 3.113 1 91.81 120 GLY B O 1
ATOM 2040 N N . PRO B 1 121 ? 6.16 -8.75 3.262 1 92.25 121 PRO B N 1
ATOM 2041 C CA . PRO B 1 121 ? 5.488 -7.453 3.383 1 92.25 121 PRO B CA 1
ATOM 2042 C C . PRO B 1 121 ? 5.789 -6.754 4.707 1 92.25 121 PRO B C 1
ATOM 2044 O O . PRO B 1 121 ? 5.805 -7.395 5.758 1 92.25 121 PRO B O 1
ATOM 2047 N N . THR B 1 122 ? 6.109 -5.453 4.629 1 89.38 122 THR B N 1
ATOM 2048 C CA . THR B 1 122 ? 6.461 -4.633 5.785 1 89.38 122 THR B CA 1
ATOM 2049 C C . THR B 1 122 ? 5.766 -3.275 5.715 1 89.38 122 THR B C 1
ATOM 2051 O O . THR B 1 122 ? 5.68 -2.67 4.645 1 89.38 122 THR B O 1
ATOM 2054 N N . VAL B 1 123 ? 5.281 -2.85 6.848 1 91.25 123 VAL B N 1
ATOM 2055 C CA . VAL B 1 123 ? 4.828 -1.469 6.984 1 91.25 123 VAL B CA 1
ATOM 2056 C C . VAL B 1 123 ? 5.82 -0.683 7.84 1 91.25 123 VAL B C 1
ATOM 2058 O O . VAL B 1 123 ? 6.176 -1.112 8.938 1 91.25 123 VAL B O 1
ATOM 2061 N N . THR B 1 124 ? 6.301 0.354 7.34 1 91.38 124 THR B N 1
ATOM 2062 C CA . THR B 1 124 ? 7.176 1.27 8.062 1 91.38 124 THR B CA 1
ATOM 2063 C C . THR B 1 124 ? 6.477 2.60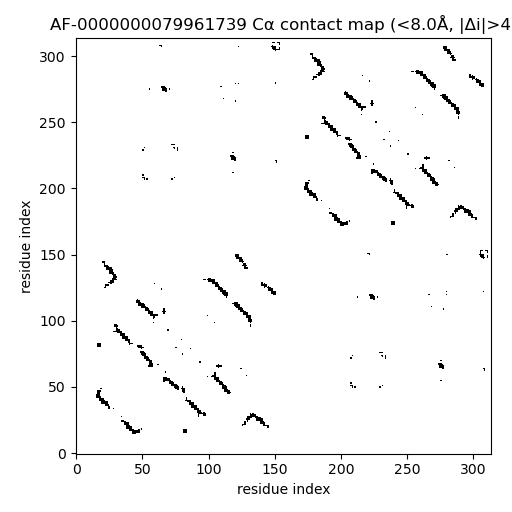2 8.312 1 91.38 124 THR B C 1
ATOM 2065 O O . THR B 1 124 ? 5.824 3.145 7.418 1 91.38 124 THR B O 1
ATOM 2068 N N . ASN B 1 125 ? 6.652 3.08 9.492 1 92.31 125 ASN B N 1
ATOM 2069 C CA . ASN B 1 125 ? 5.992 4.328 9.859 1 92.31 125 ASN B CA 1
ATOM 2070 C C . ASN B 1 125 ? 6.996 5.457 10.055 1 92.31 125 ASN B C 1
ATOM 2072 O O . ASN B 1 125 ? 8.078 5.25 10.609 1 92.31 125 ASN B O 1
ATOM 2076 N N . PHE B 1 126 ? 6.602 6.613 9.586 1 93.12 126 PHE B N 1
ATOM 2077 C CA . PHE B 1 126 ? 7.355 7.855 9.719 1 93.12 126 PHE B CA 1
ATOM 2078 C C . PHE B 1 126 ? 6.469 8.977 10.258 1 93.12 126 PHE B C 1
ATOM 2080 O O . PHE B 1 126 ? 5.25 8.938 10.086 1 93.12 126 PHE B O 1
ATOM 2087 N N . ASN B 1 127 ? 7.105 9.953 10.859 1 93.88 127 ASN B N 1
ATOM 2088 C CA . ASN B 1 127 ? 6.371 11.188 11.141 1 93.88 127 ASN B CA 1
ATOM 2089 C C . ASN B 1 127 ? 7.289 12.398 11.148 1 93.88 127 ASN B C 1
ATOM 2091 O O . ASN B 1 127 ? 8.5 12.266 11.344 1 93.88 127 ASN B O 1
ATOM 2095 N N . ALA B 1 128 ? 6.797 13.508 10.82 1 95.69 128 ALA B N 1
ATOM 2096 C CA . ALA B 1 128 ? 7.449 14.812 10.898 1 95.69 128 ALA B CA 1
ATOM 2097 C C . ALA B 1 128 ? 6.48 15.883 11.398 1 95.69 128 ALA B C 1
ATOM 2099 O O . ALA B 1 128 ? 5.293 15.852 11.062 1 95.69 128 ALA B O 1
ATOM 2100 N N . THR B 1 129 ? 7.012 16.797 12.141 1 96.19 129 THR B N 1
ATOM 2101 C CA . THR B 1 129 ? 6.199 17.859 12.719 1 96.19 129 THR B CA 1
ATOM 2102 C C . THR B 1 129 ? 6.418 19.172 11.961 1 96.19 129 THR B C 1
ATOM 2104 O O . THR B 1 129 ? 7.551 19.5 11.609 1 96.19 129 THR B O 1
ATOM 2107 N N . PHE B 1 130 ? 5.312 19.875 11.742 1 97.81 130 PHE B N 1
ATOM 2108 C CA . PHE B 1 130 ? 5.367 21.188 11.117 1 97.81 130 PHE B CA 1
ATOM 2109 C C . PHE B 1 130 ? 4.422 22.156 11.82 1 97.81 130 PHE B C 1
ATOM 2111 O O . PHE B 1 130 ? 3.58 21.75 12.617 1 97.81 130 PHE B O 1
ATOM 2118 N N . LYS B 1 131 ? 4.578 23.422 11.523 1 98.56 131 LYS B N 1
ATOM 2119 C CA . LYS B 1 131 ? 3.688 24.453 12.055 1 98.56 131 LYS B CA 1
ATOM 2120 C C . LYS B 1 131 ? 2.705 24.938 10.984 1 98.56 131 LYS B C 1
ATOM 2122 O O . LYS B 1 131 ? 3.084 25.125 9.828 1 98.56 131 LYS B O 1
ATOM 2127 N N . VAL B 1 132 ? 1.485 25.141 11.375 1 98.75 132 VAL B N 1
ATOM 2128 C CA . VAL B 1 132 ? 0.501 25.672 10.445 1 98.75 132 VAL B CA 1
ATOM 2129 C C . VAL B 1 132 ? 0.554 27.203 10.461 1 98.75 132 VAL B C 1
ATOM 2131 O O . VAL B 1 132 ? 0.304 27.828 11.492 1 98.75 132 VAL B O 1
ATOM 2134 N N . VAL B 1 133 ? 0.913 27.688 9.367 1 98.31 133 VAL B N 1
ATOM 2135 C CA . VAL B 1 133 ? 0.998 29.141 9.234 1 98.31 133 VAL B CA 1
ATOM 2136 C C . VAL B 1 133 ? 0.423 29.578 7.891 1 98.31 133 VAL B C 1
ATOM 2138 O O . VAL B 1 133 ? 0.174 28.734 7.016 1 98.31 133 VAL B O 1
ATOM 2141 N N . GLU B 1 134 ? 0.184 30.891 7.75 1 97 134 GLU B N 1
ATOM 2142 C CA . GLU B 1 134 ? -0.143 31.453 6.441 1 97 134 GLU B CA 1
ATOM 2143 C C . GLU B 1 134 ? 1.119 31.734 5.637 1 97 134 GLU B C 1
ATOM 2145 O O . GLU B 1 134 ? 2.123 32.188 6.188 1 97 134 GLU B O 1
ATOM 2150 N N . GLY B 1 135 ? 1.064 31.422 4.363 1 93.81 135 GLY B N 1
ATOM 2151 C CA . GLY B 1 135 ? 2.166 31.797 3.496 1 93.81 135 GLY B CA 1
ATOM 2152 C C . GLY B 1 135 ? 2.959 30.625 2.975 1 93.81 135 GLY B C 1
ATOM 2153 O O . GLY B 1 135 ? 2.529 29.469 3.102 1 93.81 135 GLY B O 1
ATOM 2154 N N . THR B 1 136 ? 4.098 30.938 2.283 1 92.69 136 THR B N 1
ATOM 2155 C CA . THR B 1 136 ? 4.949 29.938 1.66 1 92.69 136 THR B CA 1
ATOM 2156 C C . THR B 1 136 ? 6.047 29.484 2.619 1 92.69 136 THR B C 1
ATOM 2158 O O . THR B 1 136 ? 6.5 30.266 3.459 1 92.69 136 THR B O 1
ATOM 2161 N N . TRP B 1 137 ? 6.422 28.25 2.551 1 94.75 137 TRP B N 1
ATOM 2162 C CA . TRP B 1 137 ? 7.469 27.703 3.414 1 94.75 137 TRP B CA 1
ATOM 2163 C C . TRP B 1 137 ? 8.852 28.047 2.869 1 94.75 137 TRP B C 1
ATOM 2165 O O . TRP B 1 137 ? 9.023 28.219 1.66 1 94.75 137 TRP B O 1
ATOM 2175 N N . THR B 1 138 ? 9.867 28.109 3.756 1 93.31 138 THR B N 1
ATOM 2176 C CA . THR B 1 138 ? 11.242 28.359 3.342 1 93.31 138 THR B CA 1
ATOM 2177 C C . THR B 1 138 ? 12.156 27.219 3.791 1 93.31 138 THR B C 1
ATOM 2179 O O . THR B 1 138 ? 13.227 27.016 3.217 1 93.31 138 THR B O 1
ATOM 2182 N N . ASP B 1 139 ? 11.812 26.516 4.879 1 97.56 139 ASP B N 1
ATOM 2183 C CA . ASP B 1 139 ? 12.648 25.469 5.469 1 97.56 139 ASP B CA 1
ATOM 2184 C C . ASP B 1 139 ? 11.961 24.109 5.391 1 97.56 139 ASP B C 1
ATOM 2186 O O . ASP B 1 139 ? 10.734 24.031 5.305 1 97.56 139 ASP B O 1
ATOM 2190 N N . MET B 1 140 ? 12.789 23.125 5.414 1 98.38 140 MET B N 1
ATOM 2191 C CA . MET B 1 140 ? 12.289 21.75 5.422 1 98.38 140 MET B CA 1
ATOM 2192 C C . MET B 1 140 ? 12.594 21.078 6.758 1 98.38 140 MET B C 1
ATOM 2194 O O . MET B 1 140 ? 13.5 21.484 7.477 1 98.38 140 MET B O 1
ATOM 2198 N N . THR B 1 141 ? 11.805 20.094 7.117 1 97.62 141 THR B N 1
ATOM 2199 C CA . THR B 1 141 ? 12.039 19.234 8.273 1 97.62 141 THR B CA 1
ATOM 2200 C C . THR B 1 141 ? 11.945 17.766 7.875 1 97.62 141 THR B C 1
ATOM 2202 O O . THR B 1 141 ? 11.266 17.422 6.906 1 97.62 141 THR B O 1
ATOM 2205 N N . GLU B 1 142 ? 12.672 16.859 8.602 1 96.62 142 GLU B N 1
ATOM 2206 C CA . GLU B 1 142 ? 12.719 15.438 8.289 1 96.62 142 GLU B CA 1
ATOM 2207 C C . GLU B 1 142 ? 12.242 14.594 9.469 1 96.62 142 GLU B C 1
ATOM 2209 O O . GLU B 1 142 ? 12.242 15.062 10.609 1 96.62 142 GLU B O 1
ATOM 2214 N N . SER B 1 143 ? 11.797 13.398 9.133 1 94.69 143 SER B N 1
ATOM 2215 C CA . SER B 1 143 ? 11.484 12.453 10.188 1 94.69 143 SER B CA 1
ATOM 2216 C C . SER B 1 143 ? 12.727 12.07 10.984 1 94.69 143 SER B C 1
ATOM 2218 O O . SER B 1 143 ? 13.836 12.078 10.445 1 94.69 143 SER B O 1
ATOM 2220 N N . GLU B 1 144 ? 12.578 11.922 12.422 1 79.25 144 GLU B N 1
ATOM 2221 C CA . GLU B 1 144 ? 13.688 11.531 13.297 1 79.25 144 GLU B CA 1
ATOM 2222 C C . GLU B 1 144 ? 13.711 10.016 13.5 1 79.25 144 GLU B C 1
ATOM 2224 O O . GLU B 1 144 ? 13.453 9.531 14.602 1 79.25 144 GLU B O 1
ATOM 2229 N N . GLY B 1 145 ? 13.625 9.211 12.57 1 67.44 145 GLY B N 1
ATOM 2230 C CA . GLY B 1 145 ? 13.617 7.758 12.688 1 67.44 145 GLY B CA 1
ATOM 2231 C C . GLY B 1 145 ? 12.375 7.117 12.102 1 67.44 145 GLY B C 1
ATOM 2232 O O . GLY B 1 145 ? 11.516 7.805 11.539 1 67.44 145 GLY B O 1
ATOM 2233 N N . PHE B 1 146 ? 12.516 5.844 11.844 1 58.16 146 PHE B N 1
ATOM 2234 C CA . PHE B 1 146 ? 11.344 5.105 11.398 1 58.16 146 PHE B CA 1
ATOM 2235 C C . PHE B 1 146 ? 11.109 3.881 12.281 1 58.16 146 PHE B C 1
ATOM 2237 O O . PHE B 1 146 ? 12.016 3.438 12.984 1 58.16 146 PHE B O 1
ATOM 2244 N N . PHE B 1 147 ? 9.828 3.727 12.648 1 56.56 147 PHE B N 1
ATOM 2245 C CA . PHE B 1 147 ? 9.461 2.467 13.281 1 56.56 147 PHE B CA 1
ATOM 2246 C C . PHE B 1 147 ? 8.844 1.506 12.273 1 56.56 147 PHE B C 1
ATOM 2248 O O . PHE B 1 147 ? 8.031 1.909 11.438 1 56.56 147 PHE B O 1
ATOM 2255 N N . THR B 1 148 ? 9.609 0.347 12.117 1 49.72 148 THR B N 1
ATOM 2256 C CA . THR B 1 148 ? 9.125 -0.697 11.227 1 49.72 148 THR B CA 1
ATOM 2257 C C . THR B 1 148 ? 8.203 -1.663 11.969 1 49.72 148 THR B C 1
ATOM 2259 O O . THR B 1 148 ? 8.445 -1.986 13.133 1 49.72 148 THR B O 1
ATOM 2262 N N . GLY B 1 149 ? 7.043 -1.89 11.727 1 43.5 149 GLY B N 1
ATOM 2263 C CA . GLY B 1 149 ? 6.203 -2.973 12.211 1 43.5 149 GLY B CA 1
ATOM 2264 C C . GLY B 1 149 ? 5.898 -4.012 11.148 1 43.5 149 GLY B C 1
ATOM 2265 O O . GLY B 1 149 ? 5.598 -3.664 10 1 43.5 149 GLY B O 1
ATOM 2266 N N . THR B 1 150 ? 6.648 -5.242 11.227 1 40.03 150 THR B N 1
ATOM 2267 C CA . THR B 1 150 ? 6.301 -6.348 10.344 1 40.03 150 THR B CA 1
ATOM 2268 C C . THR B 1 150 ? 4.961 -6.957 10.742 1 40.03 150 THR B C 1
ATOM 2270 O O . THR B 1 150 ? 4.59 -6.941 11.922 1 40.03 150 THR B O 1
ATOM 2273 N N . SER B 1 151 ? 4.094 -7.25 9.797 1 37.84 151 SER B N 1
ATOM 2274 C CA . SER B 1 151 ? 2.969 -8.117 10.125 1 37.84 151 SER B CA 1
ATOM 2275 C C . SER B 1 151 ? 3.434 -9.367 10.875 1 37.84 151 SER B C 1
ATOM 2277 O O . SER B 1 151 ? 2.617 -10.102 11.43 1 37.84 151 SER B O 1
ATOM 2279 N N . VAL B 1 152 ? 4.59 -10.008 10.719 1 33.97 152 VAL B N 1
ATOM 2280 C CA . VAL B 1 152 ? 5 -11.305 11.242 1 33.97 152 VAL B CA 1
ATOM 2281 C C . VAL B 1 152 ? 5.102 -11.25 12.758 1 33.97 152 VAL B C 1
ATOM 2283 O O . VAL B 1 152 ? 5.09 -12.281 13.43 1 33.97 152 VAL B O 1
ATOM 2286 N N . ASP B 1 153 ? 5.688 -10.523 13.242 1 31.53 153 ASP B N 1
ATOM 2287 C CA . ASP B 1 153 ? 6.039 -10.641 14.656 1 31.53 153 ASP B CA 1
ATOM 2288 C C . ASP B 1 153 ? 4.797 -10.594 15.539 1 31.53 153 ASP B C 1
ATOM 2290 O O . ASP B 1 153 ? 4.883 -10.289 16.734 1 31.53 153 ASP B O 1
ATOM 2294 N N . CYS B 1 154 ? 3.713 -10.555 14.922 1 30.66 154 CYS B N 1
ATOM 2295 C CA . CYS B 1 154 ? 2.609 -10.672 15.867 1 30.66 154 CYS B CA 1
ATOM 2296 C C . CYS B 1 154 ? 2.447 -12.109 16.344 1 30.66 154 CYS B C 1
ATOM 2298 O O . CYS B 1 154 ? 2.381 -13.031 15.531 1 30.66 154 CYS B O 1
ATOM 2300 N N . PRO B 1 155 ? 2.814 -12.43 17.484 1 26.45 155 PRO B N 1
ATOM 2301 C CA . PRO B 1 155 ? 2.605 -13.797 17.953 1 26.45 155 PRO B CA 1
ATOM 2302 C C . PRO B 1 155 ? 1.203 -14.32 17.656 1 26.45 155 PRO B C 1
ATOM 2304 O O . PRO B 1 155 ? 0.256 -13.539 17.562 1 26.45 155 PRO B O 1
ATOM 2307 N N . ARG B 1 156 ? 1.127 -15.609 17.062 1 26.95 156 ARG B N 1
ATOM 2308 C CA . ARG B 1 156 ? -0.122 -16.359 17.094 1 26.95 156 ARG B CA 1
ATOM 2309 C C . ARG B 1 156 ? -0.88 -16.125 18.391 1 26.95 156 ARG B C 1
ATOM 2311 O O . ARG B 1 156 ? -0.331 -16.297 19.484 1 26.95 156 ARG B O 1
ATOM 2318 N N . ALA B 1 157 ? -1.831 -15.211 18.359 1 22.19 157 ALA B N 1
ATOM 2319 C CA . ALA B 1 157 ? -2.646 -15.219 19.562 1 22.19 157 ALA B CA 1
ATOM 2320 C C . ALA B 1 157 ? -3.381 -16.547 19.734 1 22.19 157 ALA B C 1
ATOM 2322 O O . ALA B 1 157 ? -3.846 -17.125 18.75 1 22.19 157 ALA B O 1
#

Organism: NCBI:txid1448308

InterPro domains:
  IPR045469 Nis1-like [PF19271] (16-129)

Radius of gyration: 22.43 Å; Cα contacts (8 Å, |Δi|>4): 854; chains: 2; bounding box: 89×62×47 Å

Sequence (314 aa):
MRLSTLTTTLATASLATARIIGIQIPSTLSPNASFPLTLLTEGYIQSVADVAVAWGFSAAPGYPYSLGPFTESAYLGPDKSNTRENITLNANAPAQLQNWMGQDVVLSASLMSLYGASGGPTVTNFNATFKVVEGTWTDMTESEGFFTGTSVDCPRAMRLSTLTTTLATASLATARIIGIQIPSTLSPNASFPLTLLTEGYIQSVADVAVAWGFSAAPGYPYSLGPFTESAYLGPDKSNTRENITLNANAPAQLQNWMGQDVVLSASLMSLYGASGGPTVTNFNATFKVVEGTWTDMTESEGFFTGTSVDCPRA

Solvent-accessible surface area (backbone atoms only — not comparable to full-atom values): 16396 Å² total; per-residue (Å²): 132,83,80,72,73,75,71,72,68,73,67,69,66,77,67,80,16,6,42,77,61,37,40,34,35,49,36,35,44,23,57,57,34,74,44,60,41,28,37,35,40,37,80,36,96,46,53,30,46,33,42,31,39,36,34,13,40,29,62,57,90,53,56,87,68,32,20,24,45,82,63,52,70,48,69,35,34,84,86,62,26,42,41,63,63,62,46,72,41,86,40,70,39,51,66,70,46,60,80,40,65,78,32,59,30,23,42,20,35,42,34,38,31,25,41,43,74,42,25,27,57,32,40,34,35,33,44,35,67,26,33,27,42,87,67,84,62,90,51,71,36,57,30,92,49,60,53,73,18,48,36,62,67,47,68,85,124,131,84,79,75,74,75,71,72,68,74,66,69,66,75,67,76,16,6,41,76,62,36,41,35,33,49,35,36,44,23,56,56,34,72,45,58,42,29,38,36,39,38,82,38,93,47,53,30,46,33,40,31,40,35,35,12,42,30,60,56,90,52,55,88,67,34,22,26,44,80,64,51,71,48,70,35,34,82,86,61,26,42,42,62,63,62,46,73,43,85,39,70,40,53,65,70,45,62,81,39,62,78,31,58,30,24,40,21,34,42,34,38,30,25,40,43,74,43,25,27,59,32,39,35,36,32,42,36,66,24,33,26,41,89,67,84,61,90,50,71,38,56,31,92,50,61,52,73,16,48,39,64,68,46,70,87,123

Nearest PDB structures (foldseek):
  8xgl-assembly1_B  TM=8.274E-01  e=3.947E-07  Pyricularia oryzae
  8xgl-assembly1_A  TM=7.823E-01  e=5.461E-07  Pyricularia oryzae
  6byg-assembly1_A  TM=4.827E-01  e=5.408E-03  Xanthomonas citri pv. citri str. 306
  4zoe-assembly1_A  TM=4.474E-01  e=2.332E-02  Listeria innocua Clip11262
  3jcm-assembly1_N  TM=4.520E-01  e=4.712E-02  Saccharomyces cerevisiae S288C

Foldseek 3Di:
DPPPPPPPPPPPVLPFFKDFWWWKWFQEDEAFDKTKIKTAMDTDSWHKFWFKKKKAKDFPPDDPPDRDPDMDMDTCGPVNHRDNDIDIDIDTHHNCCVVQAFGKMKMKMWIWMFIHPVGFTKIKIWMDIHHYYDDDGDGMTMTPGIDIDGPPPPPDD/DPPPPPPPPPPPVQLFFKDFKWWKWFQEDEAFDKTKIKTAMDTDSWHKFWFKKKKAKDFPPDDPPDRDPDMDMDTCGPVNHRDNDIDIDIDTHHNCCVVQAFGKMKMKMWIWMFIHPVGFTKIKIWIDIHHYYDDDGDGMDMTPTIDIDGPPPPPPD